Protein AF-A0A1B6MCJ3-F1 (afdb_monomer)

Foldseek 3Di:
DPDKDKDWDWDFDDDPVCPPPDPVVRVVRIDTDQPAAWDKDWDWDDCVPFLWIKIKIKIKRDPDDPVVVVVVCCRPPNPVSVVCVVVVDPDDIIMMIDIGTDPVSRPDPDKDKDKDKDKDWDDPDPDDDDDPDDDPDDDDDDDPLPPVLPDAPDQAAPDPNRQVSNQCSVCPPDHGDIGIDMGIHMD

Mean predicted aligned error: 14.6 Å

pLDDT: mean 72.61, std 15.21, range [32.78, 93.38]

Secondary structure (DSSP, 8-state):
--EEEEE--EEE---GGG--SSHHHHHHTEEE---SPPEEEEEEESTTTTS-EEEEEEEE--TT--HHHHHHHHHHHTTHHHHHHHHS--S---EEEEEEEETTT---S---EEEEEEEEE--------------S--SS-PPP--TTSSS-S--STT-HHHHHHHHHHHHTT-TT-EEEEEEEEE-

Sequence (187 aa):
NLFEFSTTPYTTKYNVNNMVKNIDEALNNRHVIYARQPKQMKTTVGDHSTGFAFDLRFNSDKKNVDFSSLYNAIKRHDITSLLTFAWAEETISTNNITLAYNPHKSSAKRVKLTASYRNDTFYKSQGQHNSQHYSENQEGNPMPVSSSMAQPSSSSPDSQKRQEQFYNGVSDGIKDSSAMVIDLGAE

Radius of gyration: 24.67 Å; Cα contacts (8 Å, |Δi|>4): 256; chains: 1; bounding box: 59×49×66 Å

Solvent-accessible surface area (backbone atoms only — not comparable to full-atom values): 11706 Å² total; per-residue (Å²): 117,78,46,77,50,76,46,76,43,64,48,62,83,80,62,84,92,62,68,72,90,45,73,69,68,52,58,74,57,48,42,73,61,79,87,52,81,62,48,76,48,76,49,74,45,45,37,89,80,51,19,46,19,30,41,38,38,42,35,30,32,57,92,82,73,60,61,66,60,51,52,56,41,42,76,72,58,43,72,67,49,56,55,50,61,67,65,72,55,89,66,93,50,41,37,39,40,40,36,26,79,32,74,90,65,26,76,46,91,69,76,50,78,38,77,50,77,48,76,56,70,47,73,84,71,92,75,84,86,84,84,76,88,72,82,92,82,72,87,87,69,82,74,76,83,56,81,65,68,82,54,69,87,52,91,59,53,78,42,63,68,33,50,49,51,47,43,49,58,72,38,60,95,49,83,75,35,74,36,78,42,79,45,77,28,64,69

Organism: NCBI:txid36148

Nearest PDB structures (foldseek):
  5jv4-assembly2_E  TM=2.103E-01  e=1.007E+00  Mycolicibacterium smegmatis
  3fz2-assembly3_B  TM=2.339E-01  e=5.141E+00  Lambdavirus lambda

Structure (mmCIF, N/CA/C/O backbone):
data_AF-A0A1B6MCJ3-F1
#
_entry.id   AF-A0A1B6MCJ3-F1
#
loop_
_atom_site.group_PDB
_atom_site.id
_atom_site.type_symbol
_atom_site.label_atom_id
_atom_site.label_alt_id
_atom_site.label_comp_id
_atom_site.label_asym_id
_atom_site.label_entity_id
_atom_site.label_seq_id
_atom_site.pdbx_PDB_ins_code
_atom_site.Cartn_x
_atom_site.Cartn_y
_atom_site.Cartn_z
_atom_site.occupancy
_atom_site.B_iso_or_equiv
_atom_site.auth_seq_id
_atom_site.auth_comp_id
_atom_site.auth_asym_id
_atom_site.auth_atom_id
_atom_site.pdbx_PDB_model_num
ATOM 1 N N . ASN A 1 1 ? -2.142 14.826 -3.710 1.00 69.62 1 ASN A N 1
ATOM 2 C CA . ASN A 1 1 ? -1.415 13.550 -3.543 1.00 69.62 1 ASN A CA 1
ATOM 3 C C . ASN A 1 1 ? -0.950 13.438 -2.109 1.00 69.62 1 ASN A C 1
ATOM 5 O O . ASN A 1 1 ? -0.516 14.446 -1.570 1.00 69.62 1 ASN A O 1
ATOM 9 N N . LEU A 1 2 ? -1.111 12.263 -1.499 1.00 84.06 2 LEU A N 1
ATOM 10 C CA . LEU A 1 2 ? -0.620 11.978 -0.146 1.00 84.06 2 LEU A CA 1
ATOM 11 C C . LEU A 1 2 ? 0.691 11.199 -0.181 1.00 84.06 2 LEU A C 1
ATOM 13 O O . LEU A 1 2 ? 1.596 11.483 0.591 1.00 84.06 2 LEU A O 1
ATOM 17 N N . PHE A 1 3 ? 0.791 10.237 -1.096 1.00 85.31 3 PHE A N 1
ATOM 18 C CA . PHE A 1 3 ? 1.978 9.418 -1.269 1.00 85.31 3 PHE A CA 1
ATOM 19 C C . PHE A 1 3 ? 2.240 9.196 -2.752 1.00 85.31 3 PHE A C 1
ATOM 21 O O . PHE A 1 3 ? 1.308 8.988 -3.537 1.00 85.31 3 PHE A O 1
ATOM 28 N N . GLU A 1 4 ? 3.515 9.234 -3.117 1.00 88.81 4 GLU A N 1
ATOM 29 C CA . GLU A 1 4 ? 3.979 8.910 -4.453 1.00 88.81 4 GLU A CA 1
ATOM 30 C C . GLU A 1 4 ? 5.304 8.153 -4.370 1.00 88.81 4 GLU A C 1
ATOM 32 O O . GLU A 1 4 ? 6.223 8.558 -3.660 1.00 88.81 4 GLU A O 1
ATOM 37 N N . PHE A 1 5 ? 5.387 7.047 -5.101 1.00 84.12 5 PHE A N 1
ATOM 38 C CA . PHE A 1 5 ? 6.593 6.246 -5.249 1.00 84.12 5 PHE A CA 1
ATOM 39 C C . PHE A 1 5 ? 6.816 5.957 -6.725 1.00 84.12 5 PHE A C 1
ATOM 41 O O . PHE A 1 5 ? 5.885 5.567 -7.430 1.00 84.12 5 PHE A O 1
ATOM 48 N N . SER A 1 6 ? 8.044 6.155 -7.194 1.00 85.88 6 SER A N 1
ATOM 49 C CA . SER A 1 6 ? 8.390 5.968 -8.596 1.00 85.88 6 SER A CA 1
ATOM 50 C C . SER A 1 6 ? 9.780 5.362 -8.730 1.00 85.88 6 SER A C 1
ATOM 52 O O . SER A 1 6 ? 10.733 5.848 -8.120 1.00 85.88 6 SER A O 1
ATOM 54 N N . THR A 1 7 ? 9.904 4.333 -9.560 1.00 83.56 7 THR A N 1
ATOM 55 C CA . THR A 1 7 ? 11.180 3.752 -9.979 1.00 83.56 7 THR A CA 1
ATOM 56 C C . THR A 1 7 ? 11.341 3.939 -11.476 1.00 83.56 7 THR A C 1
ATOM 58 O O . THR A 1 7 ? 10.399 3.785 -12.251 1.00 83.56 7 THR A O 1
ATOM 61 N N . THR A 1 8 ? 12.547 4.292 -11.913 1.00 83.88 8 THR A N 1
ATOM 62 C CA . THR A 1 8 ? 12.870 4.396 -13.338 1.00 83.88 8 THR A CA 1
ATOM 63 C C . THR A 1 8 ? 14.242 3.783 -13.573 1.00 83.88 8 THR A C 1
ATOM 65 O O . THR A 1 8 ? 15.248 4.365 -13.157 1.00 83.88 8 THR A O 1
ATOM 68 N N . PRO A 1 9 ? 14.305 2.601 -14.202 1.00 81.88 9 PRO A N 1
ATOM 69 C CA . PRO A 1 9 ? 15.567 1.944 -14.453 1.00 81.88 9 PRO A CA 1
ATOM 70 C C . PRO A 1 9 ? 16.341 2.665 -15.554 1.00 81.88 9 PRO A C 1
ATOM 72 O O . PRO A 1 9 ? 15.786 3.118 -16.557 1.00 81.88 9 PRO A O 1
ATOM 75 N N . TYR A 1 10 ? 17.653 2.751 -15.381 1.00 80.50 10 TYR A N 1
ATOM 76 C CA . TYR A 1 10 ? 18.547 3.340 -16.365 1.00 80.50 10 TYR A CA 1
ATOM 77 C C . TYR A 1 10 ? 19.823 2.512 -16.491 1.00 80.50 10 TYR A C 1
ATOM 79 O O . TYR A 1 10 ? 20.235 1.824 -15.561 1.00 80.50 10 TYR A O 1
ATOM 87 N N . THR A 1 11 ? 20.454 2.602 -17.654 1.00 82.69 11 THR A N 1
ATOM 88 C CA . THR A 1 11 ? 21.818 2.130 -17.889 1.00 82.69 11 THR A CA 1
ATOM 89 C C . THR A 1 11 ? 22.724 3.328 -18.124 1.00 82.69 11 THR A C 1
ATOM 91 O O . THR A 1 11 ? 22.284 4.354 -18.636 1.00 82.69 11 THR A O 1
ATOM 94 N N . THR A 1 12 ? 24.002 3.206 -17.792 1.00 77.06 12 THR A N 1
ATOM 95 C CA . THR A 1 12 ? 25.029 4.190 -18.151 1.00 77.06 12 THR A CA 1
ATOM 96 C C . THR A 1 12 ? 26.227 3.455 -18.743 1.00 77.06 12 THR A C 1
ATOM 98 O O . THR A 1 12 ? 26.474 2.297 -18.405 1.00 77.06 12 THR A O 1
ATOM 101 N N . LYS A 1 13 ? 26.938 4.083 -19.680 1.00 73.00 13 LYS A N 1
ATOM 102 C CA . LYS A 1 13 ? 28.174 3.527 -20.246 1.00 73.00 13 LYS A CA 1
ATOM 103 C C . LYS A 1 13 ? 29.357 4.176 -19.551 1.00 73.00 13 LYS A C 1
ATOM 105 O O . LYS A 1 13 ? 29.437 5.400 -19.494 1.00 73.00 13 LYS A O 1
ATOM 110 N N . TYR A 1 14 ? 30.274 3.347 -19.060 1.00 69.50 14 TYR A N 1
ATOM 111 C CA . TYR A 1 14 ? 31.413 3.806 -18.284 1.00 69.50 14 TYR A CA 1
ATOM 112 C C . TYR A 1 14 ? 32.749 3.405 -18.919 1.00 69.50 14 TYR A C 1
ATOM 114 O O . TYR A 1 14 ? 32.928 2.245 -19.286 1.00 69.50 14 TYR A O 1
ATOM 122 N N . ASN A 1 15 ? 33.693 4.345 -19.046 1.00 65.31 15 ASN A N 1
ATOM 123 C CA . ASN A 1 15 ? 35.055 4.041 -19.490 1.00 65.31 15 ASN A CA 1
ATOM 124 C C . ASN A 1 15 ? 35.938 3.749 -18.273 1.00 65.31 15 ASN A C 1
ATOM 126 O O . ASN A 1 15 ? 36.253 4.662 -17.513 1.00 65.31 15 ASN A O 1
ATOM 130 N N . VAL A 1 16 ? 36.375 2.496 -18.126 1.00 66.75 16 VAL A N 1
ATOM 131 C CA . VAL A 1 16 ? 37.182 2.006 -16.993 1.00 66.75 16 VAL A CA 1
ATOM 132 C C . VAL A 1 16 ? 38.445 2.830 -16.714 1.00 66.75 16 VAL A C 1
ATOM 134 O O . VAL A 1 16 ? 38.855 2.921 -15.563 1.00 66.75 16 VAL A O 1
ATOM 137 N N . ASN A 1 17 ? 39.008 3.506 -17.721 1.00 69.31 17 ASN A N 1
ATOM 138 C CA . ASN A 1 17 ? 40.213 4.327 -17.562 1.00 69.31 17 ASN A CA 1
ATOM 139 C C . ASN A 1 17 ? 39.950 5.702 -16.930 1.00 69.31 17 ASN A C 1
ATOM 141 O O . ASN A 1 17 ? 40.891 6.359 -16.499 1.00 69.31 17 ASN A O 1
ATOM 145 N N . ASN A 1 18 ? 38.690 6.138 -16.857 1.00 61.50 18 ASN A N 1
ATOM 146 C CA . ASN A 1 18 ? 38.326 7.474 -16.392 1.00 61.50 18 ASN A CA 1
ATOM 147 C C . ASN A 1 18 ? 37.497 7.471 -15.106 1.00 61.50 18 ASN A C 1
ATOM 149 O O . ASN A 1 18 ? 36.842 8.476 -14.895 1.00 61.50 18 ASN A O 1
ATOM 153 N N . MET A 1 19 ? 37.419 6.376 -14.316 1.00 58.38 19 MET A N 1
ATOM 154 C CA . MET A 1 19 ? 36.504 6.200 -13.147 1.00 58.38 19 MET A CA 1
ATOM 155 C C . MET A 1 19 ? 35.938 7.510 -12.584 1.00 58.38 19 MET A C 1
ATOM 157 O O . MET A 1 19 ? 36.661 8.304 -11.982 1.00 58.38 19 MET A O 1
ATOM 161 N N . VAL A 1 20 ? 34.651 7.743 -12.852 1.00 60.22 20 VAL A N 1
ATOM 162 C CA . VAL A 1 20 ? 34.005 9.031 -12.652 1.00 60.22 20 VAL A CA 1
ATOM 163 C C . VAL A 1 20 ? 34.026 9.279 -11.159 1.00 60.22 20 VAL A C 1
ATOM 165 O O . VAL A 1 20 ? 33.517 8.485 -10.368 1.00 60.22 20 VAL A O 1
ATOM 168 N N . LYS A 1 21 ? 34.692 10.367 -10.778 1.00 59.44 21 LYS A N 1
ATOM 169 C CA . LYS A 1 21 ? 34.926 10.710 -9.374 1.00 59.44 21 LYS A CA 1
ATOM 170 C C . LYS A 1 21 ? 33.641 11.164 -8.671 1.00 59.44 21 LYS A C 1
ATOM 172 O O . LYS A 1 21 ? 33.627 11.221 -7.447 1.00 59.44 21 LYS A O 1
ATOM 177 N N . ASN A 1 22 ? 32.580 11.470 -9.427 1.00 59.88 22 ASN A N 1
ATOM 178 C CA . ASN A 1 22 ? 31.278 11.896 -8.920 1.00 59.88 22 ASN A CA 1
ATOM 179 C C . ASN A 1 22 ? 30.120 11.257 -9.716 1.00 59.88 22 ASN A C 1
ATOM 181 O O . ASN A 1 22 ? 30.007 11.453 -10.921 1.00 59.88 22 ASN A O 1
ATOM 185 N N . ILE A 1 23 ? 29.208 10.582 -9.012 1.00 62.31 23 ILE A N 1
ATOM 186 C CA . ILE A 1 23 ? 27.930 10.041 -9.509 1.00 62.31 23 ILE A CA 1
ATOM 187 C C . ILE A 1 23 ? 27.186 10.975 -10.486 1.00 62.31 23 ILE A C 1
ATOM 189 O O . ILE A 1 23 ? 26.614 10.481 -11.456 1.00 62.31 23 ILE A O 1
ATOM 193 N N . ASP A 1 24 ? 27.232 12.296 -10.304 1.00 64.50 24 ASP A N 1
ATOM 194 C CA . ASP A 1 24 ? 26.537 13.267 -11.163 1.00 64.50 24 ASP A CA 1
ATOM 195 C C . ASP A 1 24 ? 27.001 13.235 -12.633 1.00 64.50 24 ASP A C 1
ATOM 197 O O . ASP A 1 24 ? 26.184 13.310 -13.552 1.00 64.50 24 ASP A O 1
ATOM 201 N N . GLU A 1 25 ? 28.297 13.040 -12.891 1.00 62.84 25 GLU A N 1
ATOM 202 C CA . GLU A 1 25 ? 28.821 12.890 -14.259 1.00 62.84 25 GLU A CA 1
ATOM 203 C C . GLU A 1 25 ? 28.360 11.574 -14.903 1.00 62.84 25 GLU A C 1
ATOM 205 O O . GLU A 1 25 ? 28.090 11.520 -16.106 1.00 62.84 25 GLU A O 1
ATOM 210 N N . ALA A 1 26 ? 28.206 10.514 -14.103 1.00 61.38 26 ALA A N 1
ATOM 211 C CA . ALA A 1 26 ? 27.697 9.228 -14.570 1.00 61.38 26 ALA A CA 1
ATOM 212 C C . ALA A 1 26 ? 26.192 9.283 -14.896 1.00 61.38 26 ALA A C 1
ATOM 214 O O . ALA A 1 26 ? 25.729 8.552 -15.780 1.00 61.38 26 ALA A O 1
ATOM 215 N N . LEU A 1 27 ? 25.441 10.169 -14.226 1.00 66.62 27 LEU A N 1
ATOM 216 C CA . LEU A 1 27 ? 24.018 10.415 -14.474 1.00 66.62 27 LEU A CA 1
ATOM 217 C C . LEU A 1 27 ? 23.760 11.183 -15.781 1.00 66.62 27 LEU A C 1
ATOM 219 O O . LEU A 1 27 ? 22.709 10.973 -16.389 1.00 66.62 27 LEU A O 1
ATOM 223 N N . ASN A 1 28 ? 24.703 12.001 -16.261 1.00 71.69 28 ASN A N 1
ATOM 224 C CA . ASN A 1 28 ? 24.561 12.733 -17.531 1.00 71.69 28 ASN A CA 1
ATOM 225 C C . ASN A 1 28 ? 24.520 11.810 -18.761 1.00 71.69 28 ASN A C 1
ATOM 227 O O . ASN A 1 28 ? 23.845 12.115 -19.741 1.00 71.69 28 ASN A O 1
ATOM 231 N N . ASN A 1 29 ? 25.180 10.651 -18.695 1.00 69.94 29 ASN A N 1
ATOM 232 C CA . ASN A 1 29 ? 25.194 9.649 -19.769 1.00 69.94 29 ASN A CA 1
ATOM 233 C C . ASN A 1 29 ? 24.147 8.540 -19.577 1.00 69.94 29 ASN A C 1
ATOM 235 O O . ASN A 1 29 ? 24.246 7.472 -20.188 1.00 69.94 29 ASN A O 1
ATOM 239 N N . ARG A 1 30 ? 23.148 8.757 -18.711 1.00 76.12 30 ARG A N 1
ATOM 240 C CA . ARG A 1 30 ? 22.119 7.749 -18.456 1.00 76.12 30 ARG A CA 1
ATOM 241 C C . ARG A 1 30 ? 21.197 7.585 -19.658 1.00 76.12 30 ARG A C 1
ATOM 243 O O . ARG A 1 30 ? 20.745 8.548 -20.280 1.00 76.12 30 ARG A O 1
ATOM 250 N N . HIS A 1 31 ? 20.844 6.346 -19.940 1.00 78.56 31 HIS A N 1
ATOM 251 C CA . HIS A 1 31 ? 19.792 5.986 -20.872 1.00 78.56 31 HIS A CA 1
ATOM 252 C C . HIS A 1 31 ? 18.732 5.219 -20.104 1.00 78.56 31 HIS A C 1
ATOM 254 O O . HIS A 1 31 ? 19.004 4.163 -19.533 1.00 78.56 31 HIS A O 1
ATOM 260 N N . VAL A 1 32 ? 17.529 5.786 -20.056 1.00 76.75 32 VAL A N 1
ATOM 261 C CA . VAL A 1 32 ? 16.384 5.135 -19.423 1.00 76.75 32 VAL A CA 1
ATOM 262 C C . VAL A 1 32 ? 16.067 3.864 -20.199 1.00 76.75 32 VAL A C 1
ATOM 264 O O . VAL A 1 32 ? 15.957 3.884 -21.427 1.00 76.75 32 VAL A O 1
ATOM 267 N N . ILE A 1 33 ? 15.949 2.754 -19.479 1.00 76.00 33 ILE A N 1
ATOM 268 C CA . ILE A 1 33 ? 15.586 1.472 -20.068 1.00 76.00 33 ILE A CA 1
ATOM 269 C C . ILE A 1 33 ? 14.063 1.430 -20.117 1.00 76.00 33 ILE A C 1
ATOM 271 O O . ILE A 1 33 ? 13.410 1.186 -19.109 1.00 76.00 33 ILE A O 1
ATOM 275 N N . TYR A 1 34 ? 13.488 1.660 -21.295 1.00 66.75 34 TYR A N 1
ATOM 276 C CA . TYR A 1 34 ? 12.062 1.440 -21.513 1.00 66.75 34 TYR A CA 1
ATOM 277 C C . TYR A 1 34 ? 11.857 -0.004 -21.948 1.00 66.75 34 TYR A C 1
ATOM 279 O O . TYR A 1 34 ? 12.145 -0.363 -23.089 1.00 66.75 34 TYR A O 1
ATOM 287 N N . ALA A 1 35 ? 11.393 -0.852 -21.032 1.00 64.62 35 ALA A N 1
ATOM 288 C CA . ALA A 1 35 ? 11.205 -2.257 -21.354 1.00 64.62 35 ALA A CA 1
ATOM 289 C C . ALA A 1 35 ? 9.941 -2.471 -22.200 1.00 64.62 35 ALA A C 1
ATOM 291 O O . ALA A 1 35 ? 9.986 -3.239 -23.163 1.00 64.62 35 ALA A O 1
ATOM 292 N N . ARG A 1 36 ? 8.804 -1.849 -21.827 1.00 69.75 36 ARG A N 1
ATOM 293 C CA . ARG A 1 36 ? 7.469 -2.096 -22.419 1.00 69.75 36 ARG A CA 1
ATOM 294 C C . ARG A 1 36 ? 6.493 -0.936 -22.185 1.00 69.75 36 ARG A C 1
ATOM 296 O O . ARG A 1 36 ? 6.752 -0.055 -21.372 1.00 69.75 36 ARG A O 1
ATOM 303 N N . GLN A 1 37 ? 5.338 -0.971 -22.862 1.00 74.69 37 GLN A N 1
ATOM 304 C CA . GLN A 1 37 ? 4.209 -0.112 -22.491 1.00 74.69 37 GLN A CA 1
ATOM 305 C C . GLN A 1 37 ? 3.729 -0.457 -21.069 1.00 74.69 37 GLN A C 1
ATOM 307 O O . GLN A 1 37 ? 3.474 -1.636 -20.796 1.00 74.69 37 GLN A O 1
ATOM 312 N N . PRO A 1 38 ? 3.594 0.538 -20.174 1.00 76.38 38 PRO A N 1
ATOM 313 C CA . PRO A 1 38 ? 3.157 0.301 -18.810 1.00 76.38 38 PRO A CA 1
ATOM 314 C C . PRO A 1 38 ? 1.694 -0.140 -18.776 1.00 76.38 38 PRO A C 1
ATOM 316 O O . PRO A 1 38 ? 0.817 0.477 -19.380 1.00 76.38 38 PRO A O 1
ATOM 319 N N . LYS A 1 39 ? 1.425 -1.210 -18.032 1.00 83.56 39 LYS A N 1
ATOM 320 C CA . LYS A 1 39 ? 0.075 -1.582 -17.625 1.00 83.56 39 LYS A CA 1
ATOM 321 C C . LYS A 1 39 ? -0.321 -0.754 -16.411 1.00 83.56 39 LYS A C 1
ATOM 323 O O . LYS A 1 39 ? 0.501 -0.502 -15.532 1.00 83.56 39 LYS A O 1
ATOM 328 N N . GLN A 1 40 ? -1.591 -0.372 -16.355 1.00 86.38 40 GLN A N 1
ATOM 329 C CA . GLN A 1 40 ? -2.126 0.490 -15.308 1.00 86.38 40 GLN A CA 1
ATOM 330 C C . GLN A 1 40 ? -3.288 -0.169 -14.568 1.00 86.38 40 GLN A C 1
ATOM 332 O O . GLN A 1 40 ? -4.142 -0.817 -15.173 1.00 86.38 40 GLN A O 1
ATOM 337 N N . MET A 1 41 ? -3.347 0.070 -13.265 1.00 86.12 41 MET A N 1
ATOM 338 C CA . MET A 1 41 ? -4.491 -0.205 -12.407 1.00 86.12 41 MET A CA 1
ATOM 339 C C . MET A 1 41 ? -4.880 1.081 -11.690 1.00 86.12 41 MET A C 1
ATOM 341 O O . MET A 1 41 ? -4.035 1.793 -11.146 1.00 86.12 41 MET A O 1
ATOM 345 N N . LYS A 1 42 ? -6.183 1.358 -11.664 1.00 90.62 42 LYS A N 1
ATOM 346 C CA . LYS A 1 42 ? -6.769 2.430 -10.867 1.00 90.62 42 LYS A CA 1
ATOM 347 C C . LYS A 1 42 ? -7.877 1.848 -10.006 1.00 90.62 42 LYS A C 1
ATOM 349 O O . LYS A 1 42 ? -8.754 1.162 -10.522 1.00 90.62 42 LYS A O 1
ATOM 354 N N . THR A 1 43 ? -7.848 2.149 -8.717 1.00 88.19 43 THR A N 1
ATOM 355 C CA . THR A 1 43 ? -8.895 1.746 -7.779 1.00 88.19 43 THR A CA 1
ATOM 356 C C . THR A 1 43 ? -9.112 2.814 -6.716 1.00 88.19 43 THR A C 1
ATOM 358 O O . THR A 1 43 ? -8.231 3.631 -6.472 1.00 88.19 43 THR 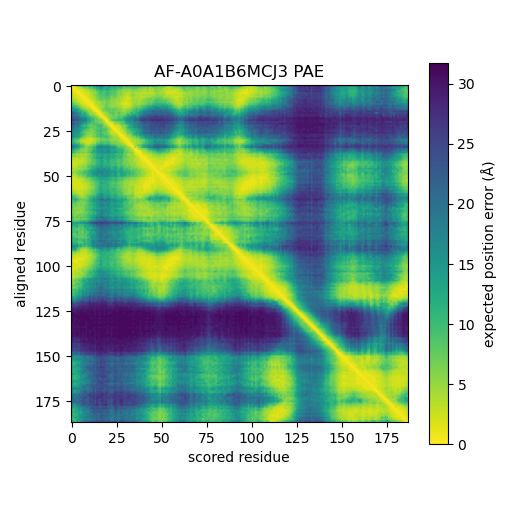A O 1
ATOM 361 N N . THR A 1 44 ? -10.280 2.805 -6.083 1.00 89.06 44 THR A N 1
ATOM 362 C CA . THR A 1 44 ? -10.545 3.552 -4.850 1.00 89.06 44 THR A CA 1
ATOM 363 C C . THR A 1 44 ? -10.573 2.549 -3.690 1.00 89.06 44 THR A C 1
ATOM 365 O O . THR A 1 44 ? -11.072 1.437 -3.868 1.00 89.06 44 THR A O 1
ATOM 368 N N . VAL A 1 45 ? -9.991 2.898 -2.543 1.00 85.31 45 VAL A N 1
ATOM 369 C CA . VAL A 1 45 ? -9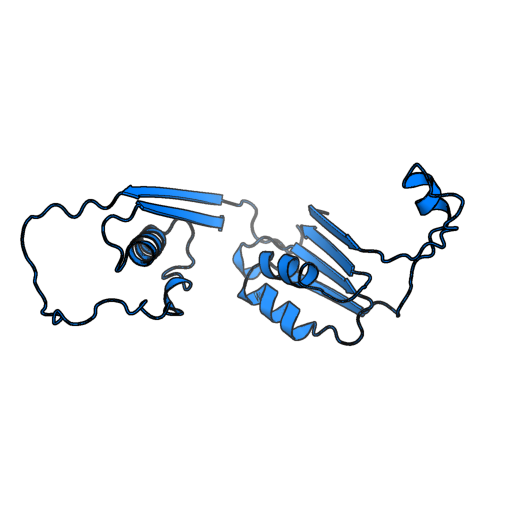.940 2.061 -1.329 1.00 85.31 45 VAL A CA 1
ATOM 370 C C . VAL A 1 45 ? -10.264 2.887 -0.083 1.00 85.31 45 VAL A C 1
ATOM 372 O O . VAL A 1 45 ? -10.153 4.109 -0.118 1.00 85.31 45 VAL A O 1
ATOM 375 N N . GLY A 1 46 ? -10.635 2.227 1.018 1.00 81.31 46 GLY A N 1
ATOM 376 C CA . GLY A 1 46 ? -10.850 2.851 2.334 1.00 81.31 46 GLY A CA 1
ATOM 377 C C . GLY A 1 46 ? -12.262 3.396 2.591 1.00 81.31 46 GLY A C 1
ATOM 378 O O . GLY A 1 46 ? -12.681 3.512 3.741 1.00 81.31 46 GLY A O 1
ATOM 379 N N . ASP A 1 47 ? -13.041 3.646 1.538 1.00 86.38 47 ASP A N 1
ATOM 380 C CA . ASP A 1 47 ? -14.401 4.194 1.608 1.00 86.38 47 ASP A CA 1
ATOM 381 C C . ASP A 1 47 ? -15.366 3.303 2.402 1.00 86.38 47 ASP A C 1
ATOM 383 O O . ASP A 1 47 ? -16.166 3.799 3.191 1.00 86.38 47 ASP A O 1
ATOM 387 N N . HIS A 1 48 ? -15.253 1.984 2.249 1.00 81.25 48 HIS A N 1
ATOM 388 C CA . HIS A 1 48 ? -16.077 1.027 2.988 1.00 81.25 48 HIS A CA 1
ATOM 389 C C . HIS A 1 48 ? -15.548 0.672 4.384 1.00 81.25 48 HIS A C 1
ATOM 391 O O . HIS A 1 48 ? -16.327 0.194 5.204 1.00 81.25 48 HIS A O 1
ATOM 397 N N . SER A 1 49 ? -14.250 0.848 4.655 1.00 74.69 49 SER A N 1
ATOM 398 C CA . SER A 1 49 ? -13.635 0.420 5.920 1.00 74.69 49 SER A CA 1
ATOM 399 C C . SER A 1 49 ? -13.549 1.542 6.951 1.00 74.69 49 SER A C 1
ATOM 401 O O . SER A 1 49 ? -13.931 1.331 8.094 1.00 74.69 49 SER A O 1
ATOM 403 N N . THR A 1 50 ? -13.073 2.727 6.558 1.00 77.81 50 THR A N 1
ATOM 404 C CA . THR A 1 50 ? -12.899 3.892 7.449 1.00 77.81 50 THR A CA 1
ATOM 405 C C . THR A 1 50 ? -13.785 5.072 7.053 1.00 77.81 50 THR A C 1
ATOM 407 O O . THR A 1 50 ? -13.762 6.117 7.693 1.00 77.81 50 THR A O 1
ATOM 410 N N . GLY A 1 51 ? -14.528 4.958 5.947 1.00 83.06 51 GLY A N 1
ATOM 411 C CA . GLY A 1 51 ? -15.288 6.068 5.375 1.00 83.06 51 GLY A CA 1
ATOM 412 C C . GLY A 1 51 ? -14.426 7.109 4.652 1.00 83.06 51 GLY A C 1
ATOM 413 O O . GLY A 1 51 ? -14.981 8.034 4.059 1.00 83.06 51 GLY A O 1
ATOM 414 N N . PHE A 1 52 ? -13.095 6.969 4.650 1.00 87.94 52 PHE A N 1
ATOM 415 C CA . PHE A 1 52 ? -12.178 7.809 3.879 1.00 87.94 52 PHE A CA 1
ATOM 416 C C . PHE A 1 52 ? -11.770 7.106 2.590 1.00 87.94 52 PHE A C 1
ATOM 418 O O . PHE A 1 52 ? -11.139 6.054 2.608 1.00 87.94 52 PHE A O 1
ATOM 425 N N . ALA A 1 53 ? -12.087 7.720 1.459 1.00 90.88 53 ALA A N 1
ATOM 426 C CA . ALA A 1 53 ? -11.752 7.202 0.147 1.00 90.88 53 ALA A CA 1
ATOM 427 C C . ALA A 1 53 ? -10.376 7.699 -0.310 1.00 90.88 53 ALA A C 1
ATOM 429 O O . ALA A 1 53 ? -10.096 8.901 -0.313 1.00 90.88 53 ALA A O 1
ATOM 430 N N . PHE A 1 54 ? -9.547 6.778 -0.790 1.00 89.94 54 PHE A N 1
ATOM 431 C CA . PHE A 1 54 ? -8.268 7.073 -1.420 1.00 89.94 54 PHE A CA 1
ATOM 432 C C . PHE A 1 54 ? -8.220 6.472 -2.818 1.00 89.94 54 PHE A C 1
ATOM 434 O O . PHE A 1 54 ? -8.453 5.279 -3.005 1.00 89.94 54 PHE A O 1
ATOM 441 N N . ASP A 1 55 ? -7.898 7.296 -3.806 1.00 92.69 55 ASP A N 1
ATOM 442 C CA . ASP A 1 55 ? -7.618 6.850 -5.159 1.00 92.69 55 ASP A CA 1
ATOM 443 C C . ASP A 1 55 ? -6.176 6.356 -5.241 1.00 92.69 55 ASP A C 1
ATOM 445 O O . ASP A 1 55 ? -5.218 7.113 -5.071 1.00 92.69 55 ASP A O 1
ATOM 449 N N . LEU A 1 56 ? -6.045 5.069 -5.534 1.00 89.19 56 LEU A N 1
ATOM 450 C CA . LEU A 1 56 ? -4.792 4.396 -5.794 1.00 89.19 56 LEU A CA 1
ATOM 451 C C . LEU A 1 56 ? -4.602 4.224 -7.301 1.00 89.19 56 LEU A C 1
ATOM 453 O O . LEU A 1 56 ? -5.471 3.707 -8.011 1.00 89.19 56 LEU A O 1
ATOM 457 N N . ARG A 1 57 ? -3.428 4.619 -7.783 1.00 90.38 57 ARG A N 1
ATOM 458 C CA . ARG A 1 57 ? -2.964 4.375 -9.148 1.00 90.38 57 ARG A CA 1
ATOM 459 C C . ARG A 1 57 ? -1.659 3.606 -9.086 1.00 90.38 57 ARG A C 1
ATOM 461 O O . ARG A 1 57 ? -0.753 4.014 -8.371 1.00 90.38 57 ARG A O 1
ATOM 468 N N . PHE A 1 58 ? -1.574 2.525 -9.844 1.00 87.00 58 PHE A N 1
ATOM 469 C CA . PHE A 1 58 ? -0.361 1.737 -9.999 1.00 87.00 58 PHE A CA 1
ATOM 470 C C . PHE A 1 58 ? -0.087 1.552 -11.487 1.00 87.00 58 PHE A C 1
ATOM 472 O O . PHE A 1 58 ? -0.946 1.053 -12.212 1.00 87.00 58 PHE A O 1
ATOM 479 N N . ASN A 1 59 ? 1.105 1.926 -11.934 1.00 87.19 59 ASN A N 1
ATOM 480 C CA . ASN A 1 59 ? 1.571 1.743 -13.302 1.00 87.19 59 ASN A CA 1
ATOM 481 C C . ASN A 1 59 ? 2.868 0.939 -13.275 1.00 87.19 59 ASN A C 1
ATOM 483 O O . ASN A 1 59 ? 3.766 1.284 -12.514 1.00 87.19 59 ASN A O 1
ATOM 487 N N . SER A 1 60 ? 2.975 -0.096 -14.106 1.00 83.19 60 SER A N 1
ATOM 488 C CA . SER A 1 60 ? 4.194 -0.900 -14.220 1.00 83.19 60 SER A CA 1
ATOM 489 C C . SER A 1 60 ? 4.402 -1.431 -15.634 1.00 83.19 60 SER A C 1
ATOM 491 O O . SER A 1 60 ? 3.451 -1.869 -16.279 1.00 83.19 60 SER A O 1
ATOM 493 N N . ASP A 1 61 ? 5.641 -1.429 -16.128 1.00 81.94 61 ASP A N 1
ATOM 494 C CA . ASP A 1 61 ? 6.028 -1.993 -17.437 1.00 81.94 61 ASP A CA 1
ATOM 495 C C . ASP A 1 61 ? 6.313 -3.511 -17.414 1.00 81.94 61 ASP A C 1
ATOM 497 O O . ASP A 1 61 ? 6.746 -4.119 -18.405 1.00 81.94 61 ASP A O 1
ATOM 501 N N . LYS A 1 62 ? 6.006 -4.175 -16.299 1.00 77.44 62 LYS A N 1
ATOM 502 C CA . LYS A 1 62 ? 6.205 -5.614 -16.122 1.00 77.44 62 LYS A CA 1
ATOM 503 C C . LYS A 1 62 ? 5.255 -6.450 -16.994 1.00 77.44 62 LYS A C 1
ATOM 505 O O . LYS A 1 62 ? 4.069 -6.164 -17.166 1.00 77.44 62 LYS A O 1
ATOM 510 N N . LYS A 1 63 ? 5.783 -7.556 -17.541 1.00 70.44 63 LYS A N 1
ATOM 511 C CA . LYS A 1 63 ? 5.059 -8.448 -18.477 1.00 70.44 63 LYS A CA 1
ATOM 512 C C . LYS A 1 63 ? 3.792 -9.037 -17.848 1.00 70.44 63 LYS A C 1
ATOM 514 O O . LYS A 1 63 ? 2.715 -8.978 -18.442 1.00 70.44 63 LYS A O 1
ATOM 519 N N . ASN A 1 64 ? 3.937 -9.567 -16.634 1.00 70.31 64 ASN A N 1
ATOM 520 C CA . ASN A 1 64 ? 2.935 -10.373 -15.941 1.00 70.31 64 ASN A CA 1
ATOM 521 C C . ASN A 1 64 ? 2.595 -9.747 -14.582 1.00 70.31 64 ASN A C 1
ATOM 523 O O . ASN A 1 64 ? 2.890 -10.322 -13.540 1.00 70.31 64 ASN A O 1
ATOM 527 N N . VAL A 1 65 ? 2.022 -8.543 -14.586 1.00 72.88 65 VAL A N 1
ATOM 528 C CA . VAL A 1 65 ? 1.429 -7.982 -13.365 1.00 72.88 65 VAL A CA 1
ATOM 529 C C . VAL A 1 65 ? 0.053 -8.606 -13.164 1.00 72.88 65 VAL A C 1
ATOM 531 O O . VAL A 1 65 ? -0.832 -8.422 -14.002 1.00 72.88 65 VAL A O 1
ATOM 534 N N . ASP A 1 66 ? -0.124 -9.333 -12.063 1.00 77.19 66 ASP A N 1
ATOM 535 C CA . ASP A 1 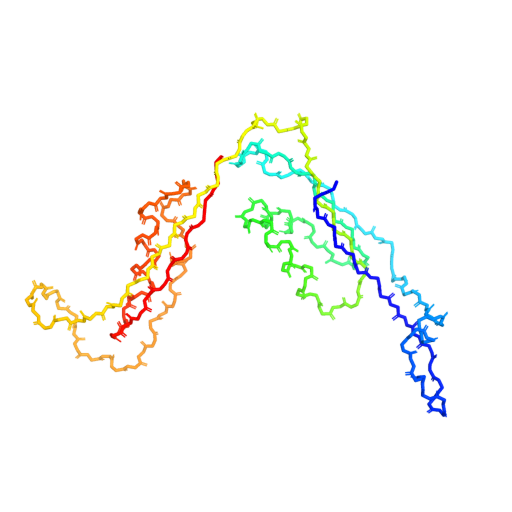66 ? -1.436 -9.806 -11.631 1.00 77.19 66 ASP A CA 1
ATOM 536 C C . ASP A 1 66 ? -2.129 -8.731 -10.785 1.00 77.19 66 ASP A C 1
ATOM 538 O O . ASP A 1 66 ? -2.070 -8.706 -9.553 1.00 77.19 66 ASP A O 1
ATOM 542 N N . PHE A 1 67 ? -2.793 -7.811 -11.481 1.00 75.56 67 PHE A N 1
ATOM 543 C CA . PHE A 1 67 ? -3.563 -6.746 -10.845 1.00 75.56 67 PHE A CA 1
ATOM 544 C C . PHE A 1 67 ? -4.754 -7.258 -10.042 1.00 75.56 67 PHE A C 1
ATOM 546 O O . PHE A 1 67 ? -5.184 -6.576 -9.117 1.00 75.56 67 PHE A O 1
ATOM 553 N N . SER A 1 68 ? -5.294 -8.435 -10.374 1.00 78.19 68 SER A N 1
ATOM 554 C CA . SER A 1 68 ? -6.422 -8.997 -9.633 1.00 78.19 68 SER A CA 1
ATOM 555 C C . SER A 1 68 ? -5.969 -9.437 -8.247 1.00 78.19 68 SER A C 1
ATOM 557 O O . SER A 1 68 ? -6.584 -9.068 -7.245 1.00 78.19 68 SER A O 1
ATOM 559 N N . SER A 1 69 ? -4.842 -10.148 -8.173 1.00 75.50 69 SER A N 1
ATOM 560 C CA . SER A 1 69 ? -4.229 -10.521 -6.899 1.00 75.50 69 SER A CA 1
ATOM 561 C C . SER A 1 69 ? -3.814 -9.298 -6.088 1.00 75.50 69 SER A C 1
ATOM 563 O O . SER A 1 69 ? -4.123 -9.242 -4.899 1.00 75.50 69 SER A O 1
ATOM 565 N N . LEU A 1 70 ? -3.214 -8.283 -6.723 1.00 74.81 70 LEU A N 1
ATOM 566 C CA . LEU A 1 70 ? -2.857 -7.029 -6.051 1.00 74.81 70 LEU A CA 1
ATOM 567 C C . LEU A 1 70 ? -4.093 -6.305 -5.491 1.00 74.81 70 LEU A C 1
ATOM 569 O O . LEU A 1 70 ? -4.114 -5.936 -4.320 1.00 74.81 70 LEU A O 1
ATOM 573 N N . TYR A 1 71 ? -5.148 -6.147 -6.294 1.00 76.56 71 TYR A N 1
ATOM 574 C CA . TYR A 1 71 ? -6.403 -5.528 -5.861 1.00 76.56 71 TYR A CA 1
ATOM 575 C C . TYR A 1 71 ? -7.032 -6.282 -4.684 1.00 76.56 71 TYR A C 1
ATOM 577 O O . TYR A 1 71 ? -7.405 -5.680 -3.675 1.00 76.56 71 TYR A O 1
ATOM 585 N N . ASN A 1 72 ? -7.107 -7.610 -4.783 1.00 76.75 72 ASN A N 1
ATOM 586 C CA . ASN A 1 72 ? -7.656 -8.442 -3.723 1.00 76.75 72 ASN A CA 1
ATOM 587 C C . ASN A 1 72 ? -6.785 -8.432 -2.458 1.00 76.75 72 ASN A C 1
ATOM 589 O O . ASN A 1 72 ? -7.324 -8.575 -1.363 1.00 76.75 72 ASN A O 1
ATOM 593 N N . ALA A 1 73 ? -5.464 -8.284 -2.584 1.00 73.50 73 ALA A N 1
ATOM 594 C CA . ALA A 1 73 ? -4.562 -8.132 -1.448 1.00 73.50 73 ALA A CA 1
ATOM 595 C C . ALA A 1 73 ? -4.798 -6.793 -0.744 1.00 73.50 73 ALA A C 1
ATOM 597 O O . ALA A 1 73 ? -5.036 -6.788 0.455 1.00 73.50 73 ALA A O 1
ATOM 598 N N . ILE A 1 74 ? -4.863 -5.681 -1.479 1.00 73.44 74 ILE A N 1
ATOM 599 C CA . ILE A 1 74 ? -5.118 -4.350 -0.902 1.00 73.44 74 ILE A CA 1
ATOM 600 C C . ILE A 1 74 ? -6.488 -4.297 -0.218 1.00 73.44 74 ILE A C 1
ATOM 602 O O . ILE A 1 74 ? -6.626 -3.736 0.866 1.00 73.44 74 ILE A O 1
ATOM 606 N N . LYS A 1 75 ? -7.509 -4.916 -0.822 1.00 72.94 75 LYS A N 1
ATOM 607 C CA . LYS A 1 75 ? -8.853 -4.986 -0.235 1.00 72.94 75 LYS A CA 1
ATOM 608 C C . LYS A 1 75 ? -8.894 -5.803 1.065 1.00 72.94 75 LYS A C 1
ATOM 610 O O . LYS A 1 75 ? -9.763 -5.553 1.894 1.00 72.94 75 LYS A O 1
ATOM 615 N N . ARG A 1 76 ? -8.006 -6.793 1.227 1.00 68.62 76 ARG A N 1
ATOM 616 C CA . ARG A 1 76 ? -8.010 -7.743 2.357 1.00 68.62 76 ARG A CA 1
ATOM 617 C C . ARG A 1 76 ? -6.970 -7.453 3.444 1.00 68.62 76 ARG A C 1
ATOM 619 O O . ARG A 1 76 ? -7.221 -7.789 4.593 1.00 68.62 76 ARG A O 1
ATOM 626 N N . HIS A 1 77 ? -5.820 -6.884 3.089 1.00 59.44 77 HIS A N 1
ATOM 627 C CA . HIS A 1 77 ? -4.587 -6.913 3.888 1.00 59.44 77 HIS A CA 1
ATOM 628 C C . HIS A 1 77 ? -3.875 -5.551 3.973 1.00 59.44 77 HIS A C 1
ATOM 630 O O . HIS A 1 77 ? -2.659 -5.511 4.134 1.00 59.44 77 HIS A O 1
ATOM 636 N N . ASP A 1 78 ? -4.627 -4.447 3.900 1.00 64.56 78 ASP A N 1
ATOM 637 C CA . ASP A 1 78 ? -4.131 -3.079 4.132 1.00 64.56 78 ASP A CA 1
ATOM 638 C C . ASP A 1 78 ? -3.165 -2.529 3.045 1.00 64.56 78 ASP A C 1
ATOM 640 O O . ASP A 1 78 ? -2.597 -3.248 2.219 1.00 64.56 78 ASP A O 1
ATOM 644 N N . ILE A 1 79 ? -3.012 -1.201 3.005 1.00 61.84 79 ILE A N 1
ATOM 645 C CA . ILE A 1 79 ? -2.148 -0.431 2.094 1.00 61.84 79 ILE A CA 1
ATOM 646 C C . ILE A 1 79 ? -0.671 -0.828 2.237 1.00 61.84 79 ILE A C 1
ATOM 648 O O . ILE A 1 79 ? 0.094 -0.710 1.281 1.00 61.84 79 ILE A O 1
ATOM 652 N N . THR A 1 80 ? -0.255 -1.351 3.389 1.00 65.44 80 THR A N 1
ATOM 653 C CA . THR A 1 80 ? 1.109 -1.858 3.616 1.00 65.44 80 THR A CA 1
ATOM 654 C C . THR A 1 80 ? 1.503 -2.977 2.643 1.00 65.44 80 THR A C 1
ATOM 656 O O . THR A 1 80 ? 2.652 -3.015 2.195 1.00 65.44 80 THR A O 1
ATOM 659 N N . SER A 1 81 ? 0.544 -3.811 2.222 1.00 66.25 81 SER A N 1
ATOM 660 C CA . SER A 1 81 ? 0.740 -4.877 1.225 1.00 66.25 81 SER A CA 1
ATOM 661 C C . SER A 1 81 ? 1.173 -4.348 -0.152 1.00 66.25 81 SER A C 1
ATOM 663 O O . SER A 1 81 ? 1.909 -5.006 -0.886 1.00 66.25 81 SER A O 1
ATOM 665 N N . LEU A 1 82 ? 0.741 -3.137 -0.519 1.00 66.19 82 LEU A N 1
ATOM 666 C CA . LEU A 1 82 ? 1.132 -2.486 -1.773 1.00 66.19 82 LEU A CA 1
ATOM 667 C C . LEU A 1 82 ? 2.616 -2.096 -1.764 1.00 66.19 82 LEU A C 1
ATOM 669 O O . LEU A 1 82 ? 3.303 -2.257 -2.773 1.00 66.19 82 LEU A O 1
ATOM 673 N N . LEU A 1 83 ? 3.104 -1.581 -0.631 1.00 67.25 83 LEU A N 1
ATOM 674 C CA . LEU A 1 83 ? 4.503 -1.179 -0.478 1.00 67.25 83 LEU A CA 1
ATOM 675 C C . LEU A 1 83 ? 5.422 -2.398 -0.534 1.00 67.25 83 LEU A C 1
ATOM 677 O O . LEU A 1 83 ? 6.422 -2.379 -1.246 1.00 67.25 83 LEU A O 1
ATOM 681 N N . THR A 1 84 ? 5.047 -3.485 0.142 1.00 68.44 84 THR A N 1
ATOM 682 C CA . THR A 1 84 ? 5.798 -4.747 0.083 1.00 68.44 84 THR A CA 1
ATOM 683 C C . THR A 1 84 ? 5.812 -5.333 -1.324 1.00 68.44 84 THR A C 1
ATOM 685 O O . THR A 1 84 ? 6.867 -5.770 -1.770 1.00 68.44 84 THR A O 1
ATOM 688 N N . PHE A 1 85 ? 4.697 -5.284 -2.063 1.00 67.50 85 PHE A N 1
ATOM 689 C CA . PHE A 1 85 ? 4.657 -5.749 -3.454 1.00 67.50 85 PHE A CA 1
ATOM 690 C C . PHE A 1 85 ? 5.632 -4.987 -4.363 1.00 67.50 85 PHE A C 1
ATOM 692 O O . PHE A 1 85 ? 6.274 -5.594 -5.213 1.00 67.50 85 PHE A O 1
ATOM 699 N N . ALA A 1 86 ? 5.763 -3.672 -4.173 1.00 64.75 86 ALA A N 1
ATOM 700 C CA . ALA A 1 86 ? 6.668 -2.840 -4.963 1.00 64.75 86 ALA A CA 1
ATOM 701 C C . ALA A 1 86 ? 8.150 -3.030 -4.594 1.00 64.75 86 ALA A C 1
ATOM 703 O O . ALA A 1 86 ? 9.019 -2.853 -5.443 1.00 64.75 86 ALA A O 1
ATOM 704 N N . TRP A 1 87 ? 8.438 -3.365 -3.333 1.00 64.81 87 TRP A N 1
ATOM 705 C CA . TRP A 1 87 ? 9.803 -3.525 -2.815 1.00 64.81 87 TRP A CA 1
ATOM 706 C C . TRP A 1 87 ? 10.347 -4.949 -2.948 1.00 64.81 87 TRP A C 1
ATOM 708 O O . TRP A 1 87 ? 11.552 -5.121 -3.090 1.00 64.81 87 TRP A O 1
ATOM 718 N N . ALA A 1 88 ? 9.486 -5.968 -2.940 1.00 62.00 88 ALA A N 1
ATOM 719 C CA . ALA A 1 88 ? 9.871 -7.368 -3.136 1.00 62.00 88 ALA A CA 1
ATOM 720 C C . ALA A 1 88 ? 10.227 -7.704 -4.600 1.00 62.00 88 ALA A C 1
ATOM 722 O O . ALA A 1 88 ? 10.363 -8.872 -4.963 1.00 62.00 88 ALA A O 1
ATOM 723 N N . GLU A 1 89 ? 10.333 -6.702 -5.474 1.00 61.00 89 GLU A N 1
ATOM 724 C CA . GLU A 1 89 ? 10.626 -6.915 -6.883 1.00 61.00 89 GLU A CA 1
ATOM 725 C C . GLU A 1 89 ? 12.121 -7.130 -7.143 1.00 61.00 89 GLU A C 1
ATOM 727 O O . GLU A 1 89 ? 12.934 -6.220 -7.019 1.00 61.00 89 GLU A O 1
ATOM 732 N N . GLU A 1 90 ? 12.472 -8.329 -7.610 1.00 61.19 90 GLU A N 1
ATOM 733 C CA . GLU A 1 90 ? 13.834 -8.670 -8.053 1.00 61.19 90 GLU A CA 1
ATOM 734 C C . GLU A 1 90 ? 14.124 -8.256 -9.510 1.00 61.19 90 GLU A C 1
ATOM 736 O O . GLU A 1 90 ? 15.265 -8.288 -9.970 1.00 61.19 90 GLU A O 1
ATOM 741 N N . THR A 1 91 ? 13.096 -7.874 -10.275 1.00 67.00 91 THR A N 1
ATOM 742 C CA . THR A 1 91 ? 13.227 -7.523 -11.697 1.00 67.00 91 THR A CA 1
ATOM 743 C C . THR A 1 91 ? 13.263 -6.018 -11.916 1.00 67.00 91 THR A C 1
ATOM 745 O O . THR A 1 91 ? 12.347 -5.30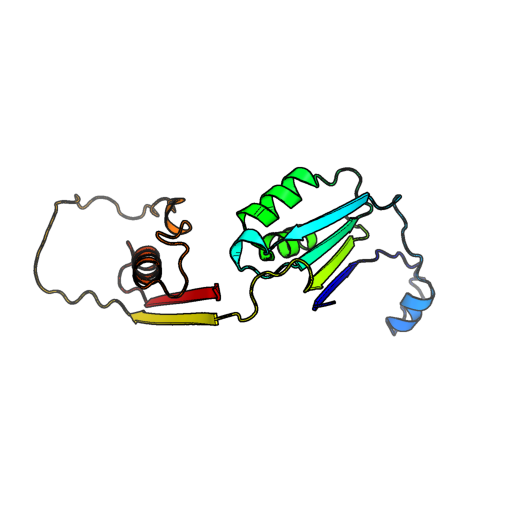9 -11.504 1.00 67.00 91 THR A O 1
ATOM 748 N N . ILE A 1 92 ? 14.262 -5.554 -12.671 1.00 72.69 92 ILE A N 1
ATOM 749 C CA . ILE A 1 92 ? 14.391 -4.166 -13.129 1.00 72.69 92 ILE A CA 1
ATOM 750 C C . ILE A 1 92 ? 13.124 -3.760 -13.899 1.00 72.69 92 ILE A C 1
ATOM 752 O O . ILE A 1 92 ? 12.876 -4.261 -14.998 1.00 72.69 92 ILE A O 1
ATOM 756 N N . SER A 1 93 ? 12.325 -2.865 -13.318 1.00 75.75 93 SER A N 1
ATOM 757 C CA . SER A 1 93 ? 11.083 -2.379 -13.919 1.00 75.75 93 SER A CA 1
ATOM 758 C C . SER A 1 93 ? 10.760 -0.944 -13.502 1.00 75.75 93 SER A C 1
ATOM 760 O O . SER A 1 93 ? 11.224 -0.433 -12.474 1.00 75.75 93 SER A O 1
ATOM 762 N N . THR A 1 94 ? 9.994 -0.274 -14.358 1.00 82.19 94 THR A N 1
ATOM 763 C CA . THR A 1 94 ? 9.458 1.058 -14.089 1.00 82.19 94 THR A CA 1
ATOM 764 C C . THR A 1 94 ? 8.149 0.889 -13.343 1.00 82.19 94 THR A C 1
ATOM 766 O O . THR A 1 94 ? 7.196 0.365 -13.916 1.00 82.19 94 THR A O 1
ATOM 769 N N . ASN A 1 95 ? 8.076 1.366 -12.104 1.00 83.25 95 ASN A N 1
ATOM 770 C CA . ASN A 1 95 ? 6.857 1.351 -11.307 1.00 83.25 95 ASN A CA 1
ATOM 771 C C . ASN A 1 95 ? 6.499 2.767 -10.890 1.00 83.25 95 ASN A C 1
ATOM 773 O O . ASN A 1 95 ? 7.368 3.540 -10.503 1.00 83.25 95 ASN A O 1
ATOM 777 N N . ASN A 1 96 ? 5.218 3.102 -10.924 1.00 87.50 96 ASN A N 1
ATOM 778 C CA . ASN A 1 96 ? 4.706 4.342 -10.366 1.00 87.50 96 ASN A CA 1
ATOM 779 C C . ASN A 1 96 ? 3.453 4.047 -9.550 1.00 87.50 96 ASN A C 1
ATOM 781 O O . ASN A 1 96 ? 2.514 3.420 -10.040 1.00 87.50 96 ASN A O 1
ATOM 785 N N . ILE A 1 97 ? 3.455 4.500 -8.304 1.00 87.00 97 ILE A N 1
ATOM 786 C CA . ILE A 1 97 ? 2.393 4.291 -7.334 1.00 87.00 97 ILE A CA 1
ATOM 787 C C . ILE A 1 97 ? 1.990 5.656 -6.808 1.00 87.00 97 ILE A C 1
ATOM 789 O O . ILE A 1 97 ? 2.810 6.369 -6.238 1.00 87.00 97 ILE A O 1
ATOM 793 N N . THR A 1 98 ? 0.723 6.015 -6.969 1.00 90.62 98 THR A N 1
ATOM 794 C CA . THR A 1 98 ? 0.170 7.256 -6.427 1.00 90.62 98 THR A CA 1
ATOM 795 C C . THR A 1 98 ? -1.013 6.936 -5.538 1.00 90.62 98 THR A C 1
ATOM 797 O O . THR A 1 98 ? -1.945 6.259 -5.973 1.00 90.62 98 THR A O 1
ATOM 800 N N . LEU A 1 99 ? -1.010 7.487 -4.329 1.00 89.12 99 LEU A N 1
ATOM 801 C CA . LEU A 1 99 ? -2.154 7.488 -3.430 1.00 89.12 99 LEU A CA 1
ATOM 802 C C . LEU A 1 99 ? -2.631 8.929 -3.231 1.00 89.12 99 LEU A C 1
ATOM 804 O O . LEU A 1 99 ? -1.871 9.814 -2.818 1.00 89.12 99 LEU A O 1
ATOM 808 N N . ALA A 1 100 ? -3.903 9.177 -3.518 1.00 93.38 100 ALA A N 1
ATOM 809 C CA . ALA A 1 100 ? -4.521 10.487 -3.377 1.00 93.38 100 ALA A CA 1
ATOM 810 C C . ALA A 1 100 ? -5.812 10.392 -2.568 1.00 93.38 100 ALA A C 1
ATOM 812 O O . ALA A 1 100 ? -6.635 9.519 -2.806 1.00 93.38 100 ALA A O 1
ATOM 813 N N . TYR A 1 101 ? -6.013 11.314 -1.631 1.00 91.06 101 TYR A N 1
ATOM 814 C CA . TYR A 1 101 ? -7.284 11.436 -0.925 1.00 91.06 101 TYR A CA 1
ATOM 815 C C . TYR A 1 101 ? -8.403 11.885 -1.874 1.00 91.06 101 TYR A C 1
ATOM 817 O O . TYR A 1 101 ? -8.215 12.830 -2.644 1.00 91.06 101 TYR A O 1
ATOM 825 N N . ASN A 1 102 ? -9.562 11.226 -1.802 1.00 93.06 102 ASN A N 1
ATOM 826 C CA . ASN A 1 102 ? -10.746 11.543 -2.590 1.00 93.06 102 ASN A CA 1
ATOM 827 C C . ASN A 1 102 ? -11.885 12.036 -1.673 1.00 93.06 102 ASN A C 1
ATOM 829 O O . ASN A 1 102 ? -12.656 11.228 -1.146 1.00 93.06 102 ASN A O 1
ATOM 833 N N . PRO A 1 103 ? -12.051 13.360 -1.500 1.00 90.06 103 PRO A N 1
ATOM 834 C CA . PRO A 1 103 ? -13.070 13.902 -0.604 1.00 90.06 103 PRO A CA 1
ATOM 835 C C . PRO A 1 103 ? -14.501 13.658 -1.096 1.00 90.06 103 PRO A C 1
ATOM 837 O O . PRO A 1 103 ? -15.413 13.590 -0.283 1.00 90.06 103 PRO A O 1
ATOM 840 N N . HIS A 1 104 ? -14.721 13.502 -2.406 1.00 92.62 104 HIS A N 1
ATOM 841 C CA . HIS A 1 104 ? -16.063 13.317 -2.971 1.00 92.62 104 HIS A CA 1
ATOM 842 C C . HIS A 1 104 ? -16.634 11.922 -2.725 1.00 92.62 104 HIS A C 1
ATOM 844 O O . HIS A 1 104 ? -17.849 11.759 -2.669 1.00 92.62 104 HIS A O 1
ATOM 850 N N . LYS A 1 105 ? -15.762 10.918 -2.599 1.00 91.31 105 LYS A N 1
ATOM 851 C CA . LYS A 1 105 ? -16.146 9.540 -2.272 1.00 91.31 105 LYS A CA 1
ATOM 852 C C . LYS A 1 105 ? -16.030 9.220 -0.781 1.00 91.31 105 LYS A C 1
ATOM 854 O O . LYS A 1 105 ? -16.404 8.129 -0.371 1.00 91.31 105 LYS A O 1
ATOM 859 N N . SER A 1 106 ? -15.507 10.150 0.015 1.00 91.75 106 SER A N 1
ATOM 860 C CA . SER A 1 106 ? -15.373 9.976 1.459 1.00 91.75 106 SER A CA 1
ATOM 861 C C . SER A 1 106 ? -16.685 10.326 2.155 1.00 91.75 106 SER A C 1
ATOM 863 O O . SER A 1 106 ? -17.227 11.414 1.965 1.00 91.75 106 SER A O 1
ATOM 865 N N . SER A 1 107 ? -17.195 9.405 2.964 1.00 91.50 107 SER A N 1
ATOM 866 C CA . SER A 1 107 ? -18.372 9.610 3.812 1.00 91.50 107 SER A CA 1
ATOM 867 C C . SER A 1 107 ? -17.988 10.111 5.208 1.00 91.50 107 SER A C 1
ATOM 869 O O . SER A 1 107 ? -18.738 10.875 5.823 1.00 91.50 107 SER A O 1
ATOM 871 N N . ALA A 1 108 ? -16.806 9.728 5.695 1.00 87.38 108 ALA A N 1
ATOM 872 C CA . ALA A 1 108 ? -16.281 10.165 6.977 1.00 87.38 108 ALA A CA 1
ATOM 873 C C . ALA A 1 108 ? -15.740 11.600 6.897 1.00 87.38 108 ALA A C 1
ATOM 875 O O . ALA A 1 108 ? -15.092 12.008 5.933 1.00 87.38 108 ALA A O 1
ATOM 876 N N . LYS A 1 109 ? -16.011 12.383 7.946 1.00 87.44 109 LYS A N 1
ATOM 877 C CA . LYS A 1 109 ? -15.531 13.772 8.089 1.00 87.44 109 LYS A CA 1
ATOM 878 C C . LYS A 1 109 ? -14.417 13.917 9.121 1.00 87.44 109 LYS A C 1
ATOM 880 O O . LYS A 1 109 ? -13.788 14.968 9.200 1.00 87.44 109 LYS A O 1
ATOM 885 N N . ARG A 1 110 ? -14.238 12.906 9.967 1.00 85.31 110 ARG A N 1
ATOM 886 C CA . ARG A 1 110 ? -13.280 12.872 11.073 1.00 85.31 110 ARG A CA 1
ATOM 887 C C . ARG A 1 110 ? -12.745 11.454 11.178 1.00 85.31 110 ARG A C 1
ATOM 889 O O . ARG A 1 110 ? -13.497 10.528 10.910 1.00 85.31 110 ARG A O 1
ATOM 896 N N . VAL A 1 111 ? -11.477 11.339 11.549 1.00 81.75 111 VAL A N 1
ATOM 897 C CA . VAL A 1 111 ? -10.828 10.073 11.883 1.00 81.75 111 VAL A CA 1
ATOM 898 C C . VAL A 1 111 ? -10.414 10.134 13.345 1.00 81.75 111 VAL A C 1
ATOM 900 O O . VAL A 1 111 ? -9.903 11.162 13.803 1.00 81.75 111 VAL A O 1
ATOM 903 N N . LYS A 1 112 ? -10.632 9.053 14.079 1.00 83.00 112 LYS A N 1
ATOM 904 C CA . LYS A 1 112 ? -10.090 8.844 15.414 1.00 83.00 112 LYS A CA 1
ATOM 905 C C . LYS A 1 112 ? -9.044 7.746 15.320 1.00 83.00 112 LYS A C 1
ATOM 907 O O . LYS A 1 112 ? -9.357 6.590 15.063 1.00 83.00 112 LYS A O 1
ATOM 912 N N . LEU A 1 113 ? -7.792 8.136 15.524 1.00 84.25 113 LEU A N 1
ATOM 913 C CA . LEU A 1 113 ? -6.668 7.211 15.594 1.00 84.25 113 LEU A CA 1
ATOM 914 C C . LEU A 1 113 ? -6.474 6.792 17.047 1.00 84.25 113 LEU A C 1
ATOM 916 O O . LEU A 1 113 ? -6.457 7.644 17.939 1.00 84.25 113 LEU A O 1
ATOM 920 N N . THR A 1 114 ? -6.327 5.495 17.282 1.00 85.50 114 THR A N 1
ATOM 921 C CA . THR A 1 114 ? -6.040 4.938 18.602 1.00 85.50 114 THR A CA 1
ATOM 922 C C . THR A 1 114 ? -4.739 4.153 18.552 1.00 85.50 114 THR A C 1
ATOM 924 O O . THR A 1 114 ? -4.460 3.436 17.594 1.00 85.50 114 THR A O 1
ATOM 927 N N . ALA A 1 115 ? -3.911 4.338 19.572 1.00 88.00 115 ALA A N 1
ATOM 928 C CA . ALA A 1 115 ? -2.671 3.605 19.754 1.00 88.00 115 ALA A CA 1
ATOM 929 C C . ALA A 1 115 ? -2.592 3.200 21.222 1.00 88.00 115 ALA A C 1
ATOM 931 O O . ALA A 1 115 ? -2.673 4.059 22.103 1.00 88.00 115 ALA A O 1
ATOM 932 N N . SER A 1 116 ?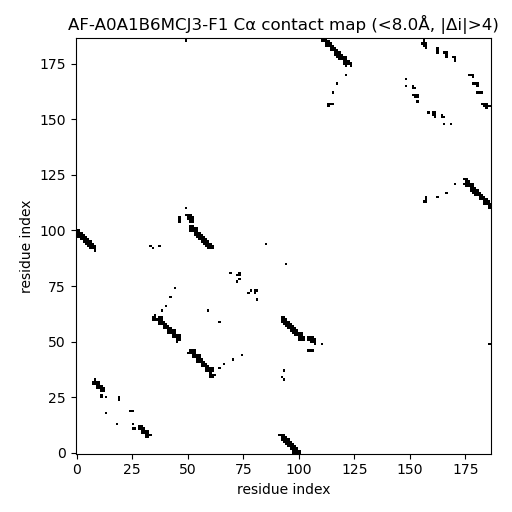 -2.450 1.907 21.481 1.00 85.81 116 SER A N 1
ATOM 933 C CA . SER A 1 116 ? -2.281 1.370 22.823 1.00 85.81 116 SER A CA 1
ATOM 934 C C . SER A 1 116 ? -0.989 0.564 22.896 1.00 85.81 116 SER A C 1
ATOM 936 O O . SER A 1 116 ? -0.587 -0.130 21.960 1.00 85.81 116 SER A O 1
ATOM 938 N N . TYR A 1 117 ? -0.298 0.706 24.021 1.00 86.50 117 TYR A N 1
ATOM 939 C CA . TYR A 1 117 ? 1.008 0.109 24.254 1.00 86.50 117 TYR A CA 1
ATOM 940 C C . TYR A 1 117 ? 0.982 -0.661 25.564 1.00 86.50 117 TYR A C 1
ATOM 942 O O . TYR A 1 117 ? 0.509 -0.142 26.578 1.00 86.50 117 TYR A O 1
ATOM 950 N N . ARG A 1 118 ? 1.506 -1.884 25.538 1.00 82.81 118 ARG A N 1
ATOM 951 C CA . ARG A 1 118 ? 1.682 -2.718 26.723 1.00 82.81 118 ARG A CA 1
ATOM 952 C C . ARG A 1 118 ? 3.069 -3.339 26.713 1.00 82.81 118 ARG A C 1
ATOM 954 O O . ARG A 1 118 ? 3.498 -3.879 25.694 1.00 82.81 118 ARG A O 1
ATOM 961 N N . ASN A 1 119 ? 3.748 -3.251 27.850 1.00 83.00 119 ASN A N 1
ATOM 962 C CA . ASN A 1 119 ? 5.070 -3.818 28.058 1.00 83.00 119 ASN A CA 1
ATOM 963 C C . ASN A 1 119 ? 5.181 -4.303 29.499 1.00 83.00 119 ASN A C 1
ATOM 965 O O . ASN A 1 119 ? 5.446 -3.493 30.389 1.00 83.00 119 ASN A O 1
ATOM 969 N N . ASP A 1 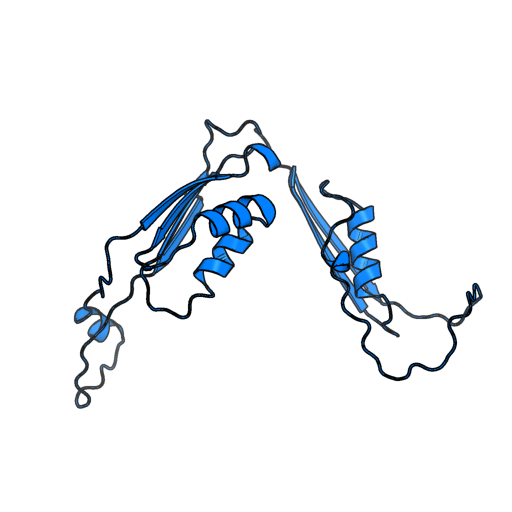120 ? 5.000 -5.606 29.702 1.00 76.50 120 ASP A N 1
ATOM 970 C CA . ASP A 1 120 ? 5.232 -6.217 31.005 1.00 76.50 120 ASP A CA 1
ATOM 971 C C . ASP A 1 120 ? 6.223 -7.384 30.886 1.00 76.50 120 ASP A C 1
ATOM 973 O O . ASP A 1 120 ? 6.383 -8.030 29.843 1.00 76.50 120 ASP A O 1
ATOM 977 N N . THR A 1 121 ? 6.921 -7.636 31.991 1.00 62.78 121 THR A N 1
ATOM 978 C CA . THR A 1 121 ? 7.846 -8.760 32.141 1.00 62.78 121 THR A CA 1
ATOM 979 C C . THR A 1 121 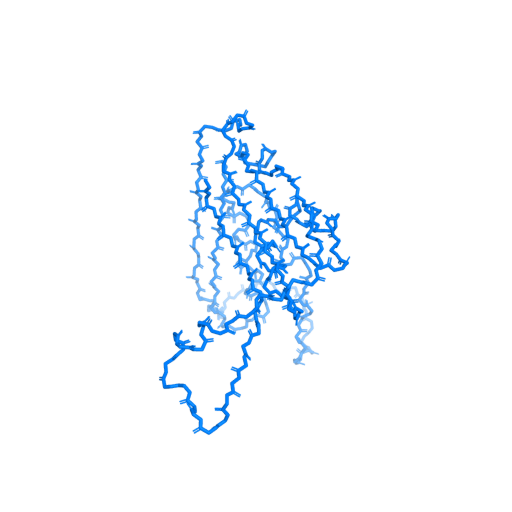? 7.155 -9.842 32.957 1.00 62.78 121 THR A C 1
ATOM 981 O O . THR A 1 121 ? 6.723 -9.599 34.086 1.00 62.78 121 THR A O 1
ATOM 984 N N . PHE A 1 122 ? 7.047 -11.045 32.400 1.00 58.19 122 PHE A N 1
ATOM 985 C CA . PHE A 1 122 ? 6.451 -12.179 33.091 1.00 58.19 122 PHE A CA 1
ATOM 986 C C . PHE A 1 122 ? 7.476 -12.822 34.018 1.00 58.19 122 PHE A C 1
ATOM 988 O O . PHE A 1 122 ? 8.320 -13.604 33.588 1.00 58.19 122 PHE A O 1
ATOM 995 N N . TYR A 1 123 ? 7.365 -12.538 35.311 1.00 51.56 123 TYR A N 1
ATOM 996 C CA . TYR A 1 123 ? 8.025 -13.337 36.335 1.00 51.56 123 TYR A CA 1
ATOM 997 C C . TYR A 1 123 ? 7.067 -14.453 36.745 1.00 51.56 123 TYR A C 1
ATOM 999 O O . TYR A 1 123 ? 6.024 -14.180 37.342 1.00 51.56 123 TYR A O 1
ATOM 1007 N N . LYS A 1 124 ? 7.392 -15.719 36.446 1.00 49.16 124 LYS A N 1
ATOM 1008 C CA . LYS A 1 124 ? 6.697 -16.843 37.093 1.00 49.16 124 LYS A CA 1
ATOM 1009 C C . LYS A 1 124 ? 7.074 -16.824 38.576 1.00 49.16 124 LYS A C 1
ATOM 1011 O O . LYS A 1 124 ? 8.065 -17.436 38.969 1.00 49.16 124 LYS A O 1
ATOM 1016 N N . SER A 1 125 ? 6.302 -16.126 39.409 1.00 41.78 125 SER A N 1
ATOM 1017 C CA . SER A 1 125 ? 6.368 -16.347 40.849 1.00 41.78 125 SER A CA 1
ATOM 1018 C C . SER A 1 125 ? 5.903 -17.780 41.114 1.00 41.78 125 SER A C 1
ATOM 1020 O O . SER A 1 125 ? 4.829 -18.209 40.691 1.00 41.78 125 SER A O 1
ATOM 1022 N N . GLN A 1 126 ? 6.759 -18.569 41.761 1.00 43.66 126 GLN A N 1
ATOM 1023 C CA . GLN A 1 126 ? 6.362 -19.855 42.319 1.00 43.66 126 GLN A CA 1
ATOM 1024 C C . GLN A 1 126 ? 5.244 -19.601 43.340 1.00 43.66 126 GLN A C 1
ATOM 1026 O O . GLN A 1 126 ? 5.510 -19.138 44.445 1.00 43.66 126 GLN A O 1
ATOM 1031 N N . GLY A 1 127 ? 3.991 -19.866 42.968 1.00 41.41 127 GLY A N 1
ATOM 1032 C CA . GLY A 1 127 ? 2.862 -19.651 43.868 1.00 41.41 127 GLY A CA 1
ATOM 1033 C C . GLY A 1 127 ? 1.509 -20.068 43.296 1.00 41.41 127 GLY A C 1
ATOM 1034 O O . GLY A 1 127 ? 0.813 -19.252 42.714 1.00 41.41 127 GLY A O 1
ATOM 1035 N N . GLN A 1 128 ? 1.141 -21.327 43.558 1.00 36.94 128 GLN A N 1
ATOM 1036 C CA . GLN A 1 128 ? -0.225 -21.879 43.643 1.00 36.94 128 GLN A CA 1
ATOM 1037 C C . GLN A 1 128 ? -1.082 -22.063 42.364 1.00 36.94 128 GLN A C 1
ATOM 1039 O O . GLN A 1 128 ? -1.808 -21.188 41.919 1.00 36.94 128 GLN A O 1
ATOM 1044 N N . HIS A 1 129 ? -1.064 -23.321 41.894 1.00 40.81 129 HIS A N 1
ATOM 1045 C CA . HIS A 1 129 ? -2.178 -24.174 41.433 1.00 40.81 129 HIS A CA 1
ATOM 1046 C C . HIS A 1 129 ? -3.280 -23.614 40.504 1.00 40.81 129 HIS A C 1
ATOM 1048 O O . HIS A 1 129 ? -4.259 -23.035 40.958 1.00 40.81 129 HIS A O 1
ATOM 1054 N N . ASN A 1 130 ? -3.262 -24.077 39.247 1.00 32.78 130 ASN A N 1
ATOM 1055 C CA . ASN A 1 130 ? -4.296 -25.007 38.768 1.00 32.78 130 ASN A CA 1
ATOM 1056 C C . ASN A 1 130 ? -3.710 -25.897 37.655 1.00 32.78 130 ASN A C 1
ATOM 1058 O O . ASN A 1 130 ? -3.625 -25.521 36.489 1.00 32.78 130 ASN A O 1
ATOM 1062 N N . SER A 1 131 ? -3.201 -27.062 38.045 1.00 37.56 131 SER A N 1
ATOM 1063 C CA . SER A 1 131 ? -2.547 -28.024 37.160 1.00 37.56 131 SER A CA 1
ATOM 1064 C C . SER A 1 131 ? -3.588 -28.832 36.382 1.00 37.56 131 SER A C 1
ATOM 1066 O O . SER A 1 131 ? -4.051 -29.868 36.856 1.00 37.56 131 SER A O 1
ATOM 1068 N N . GLN A 1 132 ? -3.936 -28.387 35.173 1.00 41.19 132 GLN A N 1
ATOM 1069 C CA . GLN A 1 132 ? -4.355 -29.322 34.128 1.00 41.19 132 GLN A CA 1
ATOM 1070 C C . GLN A 1 132 ? -3.092 -30.030 33.635 1.00 41.19 132 GLN A C 1
ATOM 1072 O O . GLN A 1 132 ? -2.167 -29.391 33.138 1.00 41.19 132 GLN A O 1
ATOM 1077 N N . HIS A 1 133 ? -3.034 -31.341 33.868 1.00 35.59 133 HIS A N 1
ATOM 1078 C CA . HIS A 1 133 ? -1.945 -32.219 33.457 1.00 35.59 133 HIS A CA 1
ATOM 1079 C C . HIS A 1 133 ? -1.624 -32.047 31.966 1.00 35.59 133 HIS A C 1
ATOM 1081 O O . HIS A 1 133 ? -2.328 -32.577 31.111 1.00 35.59 133 HIS A O 1
ATOM 1087 N N . TYR A 1 134 ? -0.518 -3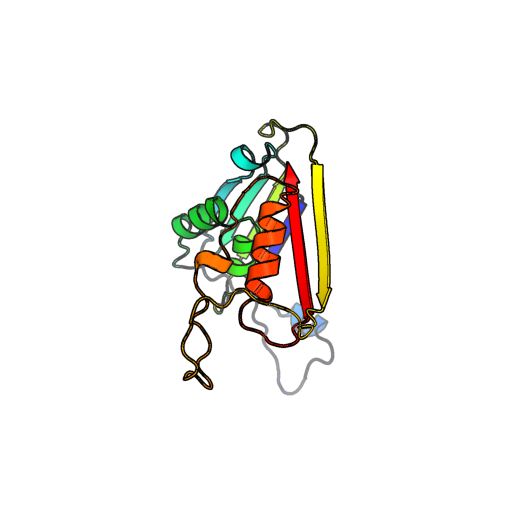1.369 31.673 1.00 40.09 134 TYR A N 1
ATOM 1088 C CA . TYR A 1 134 ? 0.260 -31.604 30.465 1.00 40.09 134 TYR A CA 1
ATOM 1089 C C . TYR A 1 134 ? 1.533 -32.316 30.903 1.00 40.09 134 TYR A C 1
ATOM 1091 O O . TYR A 1 134 ? 2.292 -31.807 31.725 1.00 40.09 134 TYR A O 1
ATOM 1099 N N . SER A 1 135 ? 1.688 -33.549 30.431 1.00 35.16 135 SER A N 1
ATOM 1100 C CA . SER A 1 135 ? 2.804 -34.427 30.755 1.00 35.16 135 SER A CA 1
ATOM 1101 C C . SER A 1 135 ? 4.141 -33.764 30.414 1.00 35.16 135 SER A C 1
ATOM 1103 O O . SER A 1 135 ? 4.383 -33.383 29.270 1.00 35.16 135 SER A O 1
ATOM 1105 N N . GLU A 1 136 ? 5.008 -33.657 31.422 1.00 37.88 136 GLU A N 1
ATOM 1106 C CA . GLU A 1 136 ? 6.439 -33.384 31.295 1.00 37.88 136 GLU A CA 1
ATOM 1107 C C . GLU A 1 136 ? 7.067 -34.470 30.418 1.00 37.88 136 GLU A C 1
ATOM 1109 O O . GLU A 1 136 ? 7.236 -35.585 30.895 1.00 37.88 136 GLU A O 1
ATOM 1114 N N . ASN A 1 137 ? 7.315 -34.194 29.132 1.00 36.88 137 ASN A N 1
ATOM 1115 C CA . ASN A 1 137 ? 8.276 -34.923 28.280 1.00 36.88 137 ASN A CA 1
ATOM 1116 C C . ASN A 1 137 ? 8.425 -34.283 26.882 1.00 36.88 137 ASN A C 1
ATOM 1118 O O . ASN A 1 137 ? 8.477 -34.981 25.871 1.00 36.88 137 ASN A O 1
ATOM 1122 N N . GLN A 1 138 ? 8.493 -32.953 26.785 1.00 40.75 138 GLN A N 1
ATOM 1123 C CA . GLN A 1 138 ? 8.908 -32.292 25.539 1.00 40.75 138 GLN A CA 1
ATOM 1124 C C . GLN A 1 138 ? 9.938 -31.206 25.833 1.00 40.75 138 GLN A C 1
ATOM 1126 O O . GLN A 1 138 ? 9.653 -30.012 25.840 1.00 40.75 138 GLN A O 1
ATOM 1131 N N . GLU A 1 139 ? 11.168 -31.651 26.080 1.00 41.19 139 GLU A N 1
ATOM 1132 C CA . GLU A 1 139 ? 12.342 -30.832 25.813 1.00 41.19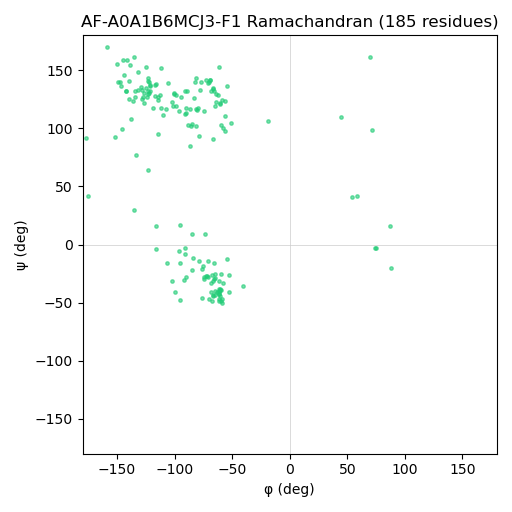 139 GLU A CA 1
ATOM 1133 C C . GLU A 1 139 ? 12.371 -30.498 24.311 1.00 41.19 139 GLU A C 1
ATOM 1135 O O . GLU A 1 139 ? 12.399 -31.385 23.461 1.00 41.19 139 GLU A O 1
ATOM 1140 N N . GLY A 1 140 ? 12.362 -29.204 23.983 1.00 41.31 140 GLY A N 1
ATOM 1141 C CA . GLY A 1 140 ? 12.990 -28.713 22.756 1.00 41.31 140 GLY A CA 1
ATOM 1142 C C . GLY A 1 140 ? 12.187 -28.706 21.453 1.00 41.31 140 GLY A C 1
ATOM 1143 O O . GLY A 1 140 ? 12.809 -28.517 20.411 1.00 41.31 140 GLY A O 1
ATOM 1144 N N . ASN A 1 141 ? 10.856 -28.835 21.459 1.00 36.41 141 ASN A N 1
ATOM 1145 C CA . ASN A 1 141 ? 10.078 -28.594 20.237 1.00 36.41 141 ASN A CA 1
ATOM 1146 C C . ASN A 1 141 ? 9.519 -27.161 20.205 1.00 36.41 141 ASN A C 1
ATOM 1148 O O . ASN A 1 141 ? 8.666 -26.836 21.034 1.00 36.41 141 ASN A O 1
ATOM 1152 N N . PRO A 1 142 ? 9.947 -26.293 19.263 1.00 43.72 142 PRO A N 1
ATOM 1153 C CA . PRO A 1 142 ? 9.255 -25.034 19.034 1.00 43.72 142 PRO A CA 1
ATOM 1154 C C . PRO A 1 142 ? 7.816 -25.349 18.617 1.00 43.72 142 PRO A C 1
ATOM 1156 O O . PRO A 1 142 ? 7.582 -26.060 17.636 1.00 43.72 142 PRO A O 1
ATOM 1159 N N . MET A 1 143 ? 6.850 -24.850 19.390 1.00 48.69 143 MET A N 1
ATOM 1160 C CA . MET A 1 143 ? 5.436 -24.954 19.045 1.00 48.69 143 MET A CA 1
ATOM 1161 C C . MET A 1 143 ? 5.223 -24.369 17.643 1.00 48.69 143 MET A C 1
ATOM 1163 O O . MET A 1 143 ? 5.783 -23.311 17.335 1.00 48.69 143 MET A O 1
ATOM 1167 N N . PRO A 1 144 ? 4.437 -25.028 16.776 1.00 43.44 144 PRO A N 1
ATOM 1168 C CA . PRO A 1 144 ? 4.138 -24.478 15.468 1.00 43.44 144 PRO A CA 1
ATOM 1169 C C . PRO A 1 144 ? 3.460 -23.125 15.672 1.00 43.44 144 PRO A C 1
ATOM 1171 O O . PRO A 1 144 ? 2.453 -23.035 16.375 1.00 43.44 144 PRO A O 1
ATOM 1174 N N . VAL A 1 145 ? 4.026 -22.075 15.070 1.00 46.81 145 VAL A N 1
ATOM 1175 C CA . VAL A 1 145 ? 3.418 -20.743 15.009 1.00 46.81 145 VAL A CA 1
ATOM 1176 C C . VAL A 1 145 ? 2.045 -20.924 14.374 1.00 46.81 145 VAL A C 1
ATOM 1178 O O . VAL A 1 145 ? 1.929 -21.088 13.158 1.00 46.81 145 VAL A O 1
ATOM 1181 N N . SER A 1 146 ? 0.997 -21.008 15.194 1.00 48.34 146 SER A N 1
ATOM 1182 C CA . SER A 1 146 ? -0.338 -21.212 14.654 1.00 48.34 146 SER A CA 1
ATOM 1183 C C . SER A 1 146 ? -0.709 -19.955 13.871 1.00 48.34 146 SER A C 1
ATOM 1185 O O . SER A 1 146 ? -0.534 -18.829 14.344 1.00 48.34 146 SER A O 1
ATOM 1187 N N . SER A 1 147 ? -1.265 -20.136 12.676 1.00 49.53 147 SER A N 1
ATOM 1188 C CA . SER A 1 147 ? -1.802 -19.055 11.840 1.00 49.53 147 SER A CA 1
ATOM 1189 C C . SER A 1 147 ? -2.845 -18.183 12.562 1.00 49.53 147 SER A C 1
ATOM 1191 O O . SER A 1 147 ? -3.190 -17.108 12.078 1.00 49.53 147 SER A O 1
ATOM 1193 N N . SER A 1 148 ? -3.330 -18.625 13.729 1.00 52.19 148 SER A N 1
ATOM 1194 C CA . SER A 1 148 ? -4.280 -17.917 14.584 1.00 52.19 148 SER A CA 1
ATOM 1195 C C . SER A 1 148 ? -3.670 -16.757 15.382 1.00 52.19 148 SER A C 1
ATOM 1197 O O . SER A 1 148 ? -4.429 -15.912 15.848 1.00 52.19 148 SER A O 1
ATOM 1199 N N . MET A 1 149 ? -2.343 -16.677 15.559 1.00 56.31 149 MET A N 1
ATOM 1200 C CA . MET A 1 149 ? -1.732 -15.585 16.343 1.00 56.31 149 MET A CA 1
ATOM 1201 C C . MET A 1 149 ? -1.786 -14.226 15.628 1.00 56.31 149 MET A C 1
ATOM 1203 O O . MET A 1 149 ? -1.839 -13.194 16.287 1.00 56.31 149 MET A O 1
ATOM 1207 N N . ALA A 1 150 ? -1.825 -14.218 14.291 1.00 62.78 150 ALA A N 1
ATOM 1208 C CA . ALA A 1 150 ? -1.904 -12.996 13.487 1.00 62.78 150 ALA A CA 1
ATOM 1209 C C . ALA A 1 150 ? -3.346 -12.562 13.163 1.00 62.78 150 ALA A C 1
ATOM 1211 O O . ALA A 1 150 ? -3.552 -11.480 12.614 1.00 62.78 150 ALA A O 1
ATOM 1212 N N . GLN A 1 151 ? -4.352 -13.389 13.473 1.00 74.19 151 GLN A N 1
ATOM 1213 C CA . GLN A 1 151 ? -5.752 -13.031 13.255 1.00 74.19 151 GLN A CA 1
ATOM 1214 C C . GLN A 1 151 ? -6.322 -12.336 14.494 1.00 74.19 151 GLN A C 1
ATOM 1216 O O . GLN A 1 151 ? -6.399 -12.956 15.555 1.00 74.19 151 GLN A O 1
ATOM 1221 N N . PRO A 1 152 ? -6.751 -11.069 14.392 1.00 77.56 152 PRO A N 1
ATOM 1222 C CA . PRO A 1 152 ? -7.299 -10.364 15.536 1.00 77.56 152 PRO A CA 1
ATOM 1223 C C . PRO A 1 152 ? -8.680 -10.915 15.918 1.00 77.56 152 PRO A C 1
ATOM 1225 O O . PRO A 1 152 ? -9.534 -11.129 15.061 1.00 77.56 152 PRO A O 1
ATOM 1228 N N . SER A 1 153 ? -8.938 -11.060 17.217 1.00 81.12 153 SER A N 1
ATOM 1229 C CA . SER A 1 153 ? -10.260 -11.399 17.777 1.00 81.12 153 SER A CA 1
ATOM 1230 C C . SER A 1 153 ? -11.305 -10.305 17.562 1.00 81.12 153 SER A C 1
ATOM 1232 O O . SER A 1 153 ? -12.500 -10.554 17.708 1.00 81.12 153 SER A O 1
ATOM 1234 N N . SER A 1 154 ? -10.870 -9.091 17.223 1.00 81.31 154 SER A N 1
ATOM 1235 C CA . SER A 1 154 ? -11.738 -7.963 16.904 1.00 81.31 154 SER A CA 1
ATOM 1236 C C . SER A 1 154 ? -11.082 -7.032 15.891 1.00 81.31 154 SER A C 1
ATOM 1238 O O . SER A 1 154 ? -9.898 -6.723 16.005 1.00 81.31 154 SER A O 1
ATOM 1240 N N . SER A 1 155 ? -11.858 -6.519 14.940 1.00 78.50 155 SER A N 1
ATOM 1241 C CA . SER A 1 155 ? -11.437 -5.448 14.029 1.00 78.50 155 SER A CA 1
ATOM 1242 C C . SER A 1 155 ? -11.754 -4.042 14.555 1.00 78.50 155 SER A C 1
ATOM 1244 O O . SER A 1 155 ? -11.409 -3.066 13.899 1.00 78.50 155 SER A O 1
ATOM 1246 N N . SER A 1 156 ? -12.410 -3.910 15.715 1.00 79.50 156 SER A N 1
ATOM 1247 C CA . SER A 1 156 ? -12.756 -2.603 16.293 1.00 79.50 156 SER A CA 1
ATOM 1248 C C . SER A 1 156 ? -11.508 -1.859 16.780 1.00 79.50 156 SER A C 1
ATOM 1250 O O . SER A 1 156 ? -10.623 -2.497 17.356 1.00 79.50 156 SER A O 1
ATOM 1252 N N . PRO A 1 157 ? -11.405 -0.533 16.612 1.00 78.38 157 PRO A N 1
ATOM 1253 C CA . PRO A 1 157 ? -10.299 0.235 17.184 1.00 78.38 157 PRO A CA 1
ATOM 1254 C C . PRO A 1 157 ? -10.279 0.141 18.710 1.00 78.38 157 PRO A C 1
ATOM 1256 O O . PRO A 1 157 ? -11.324 -0.047 19.328 1.00 78.38 157 PRO A O 1
ATOM 1259 N N . ASP A 1 158 ? -9.092 0.290 19.308 1.00 81.44 158 ASP A N 1
ATOM 1260 C CA . ASP A 1 158 ? -8.918 0.317 20.772 1.00 81.44 158 ASP A CA 1
ATOM 1261 C C . ASP A 1 158 ? -9.517 -0.906 21.499 1.00 81.44 158 ASP A C 1
ATOM 1263 O O . ASP A 1 158 ? -10.174 -0.816 22.537 1.00 81.44 158 ASP A O 1
ATOM 1267 N N . SER A 1 159 ? -9.343 -2.094 20.911 1.00 85.19 159 SER A N 1
ATOM 1268 C CA . SER A 1 159 ? -9.906 -3.319 21.467 1.00 85.19 159 SER A CA 1
ATOM 1269 C C . SER A 1 159 ? -8.978 -3.916 22.522 1.00 85.19 159 SER A C 1
ATOM 1271 O O . SER A 1 159 ? -8.023 -4.618 22.194 1.00 85.19 159 SER A O 1
ATOM 1273 N N . GLN A 1 160 ? -9.326 -3.739 23.799 1.00 85.19 160 GLN A N 1
ATOM 1274 C CA . GLN A 1 160 ? -8.611 -4.384 24.913 1.00 85.19 160 GLN A CA 1
ATOM 1275 C C . GLN A 1 160 ? -8.496 -5.905 24.732 1.00 85.19 160 GLN A C 1
ATOM 1277 O O . GLN A 1 160 ? -7.428 -6.470 24.932 1.00 85.19 160 GLN A O 1
ATOM 1282 N N . LYS A 1 161 ? -9.560 -6.563 24.250 1.00 85.69 161 LYS A N 1
ATOM 1283 C CA . LYS A 1 161 ? -9.557 -8.012 23.977 1.00 85.69 161 LYS A CA 1
ATOM 1284 C C . LYS A 1 161 ? -8.528 -8.416 22.920 1.00 85.69 161 LYS A C 1
ATOM 1286 O O . LYS A 1 161 ? -7.867 -9.439 23.073 1.00 85.69 161 LYS A O 1
ATOM 1291 N N . ARG A 1 162 ? -8.383 -7.622 21.851 1.00 87.06 162 ARG A N 1
ATOM 1292 C CA . ARG A 1 162 ? -7.362 -7.866 20.824 1.00 87.06 162 ARG A CA 1
ATOM 1293 C C . ARG A 1 162 ? -5.962 -7.659 21.394 1.00 87.06 162 ARG A C 1
ATOM 1295 O O . ARG A 1 162 ? -5.090 -8.492 21.160 1.00 87.06 162 ARG A O 1
ATOM 1302 N N . GLN A 1 163 ? -5.761 -6.591 22.163 1.00 85.94 163 GLN A N 1
ATOM 1303 C CA . GLN A 1 163 ? -4.479 -6.322 22.806 1.00 85.94 163 GLN A CA 1
ATOM 1304 C C . GLN A 1 163 ? -4.087 -7.455 23.770 1.00 85.94 163 GLN A C 1
ATOM 1306 O O . GLN A 1 163 ? -2.956 -7.929 23.718 1.00 85.94 163 GLN A O 1
ATOM 1311 N N . GLU A 1 164 ? -5.020 -7.942 24.594 1.00 86.56 164 GLU A N 1
ATOM 1312 C CA . GLU A 1 164 ? -4.822 -9.093 25.486 1.00 86.56 164 GLU A CA 1
ATOM 1313 C C . GLU A 1 164 ? -4.514 -10.378 24.717 1.00 86.56 164 GLU A C 1
ATOM 1315 O O . GLU A 1 164 ? -3.615 -11.118 25.104 1.00 86.56 164 GLU A O 1
ATOM 1320 N N . GLN A 1 165 ? -5.216 -10.639 23.611 1.00 85.69 165 GLN A N 1
ATOM 1321 C CA . GLN A 1 165 ? -4.940 -11.796 22.763 1.00 85.69 165 GLN A CA 1
ATOM 1322 C C . GLN A 1 165 ? -3.506 -11.766 22.229 1.00 85.69 165 GLN A C 1
ATOM 1324 O O . GLN A 1 165 ? -2.800 -12.768 22.335 1.00 85.69 165 GLN A O 1
ATOM 1329 N N . PHE A 1 166 ? -3.075 -10.643 21.649 1.00 85.56 166 PHE A N 1
ATOM 1330 C CA . PHE A 1 166 ? -1.715 -10.523 21.126 1.00 85.56 166 PHE A CA 1
ATOM 1331 C C . PHE A 1 166 ? -0.684 -10.611 22.244 1.00 85.56 166 PHE A C 1
ATOM 1333 O O . PHE A 1 166 ? 0.321 -11.295 22.082 1.00 85.56 166 PHE A O 1
ATOM 1340 N N . TYR A 1 167 ? -0.967 -9.995 23.390 1.00 82.94 167 TYR A N 1
ATOM 1341 C CA . TYR A 1 167 ? -0.099 -10.029 24.560 1.00 82.94 167 TYR A CA 1
ATOM 1342 C C . TYR A 1 167 ? 0.097 -11.450 25.095 1.00 82.94 167 TYR A C 1
ATOM 1344 O O . TYR A 1 167 ? 1.228 -11.885 25.297 1.00 82.94 167 TYR A O 1
ATOM 1352 N N . ASN A 1 168 ? -0.989 -12.211 25.231 1.00 81.12 168 ASN A N 1
ATOM 1353 C CA . ASN A 1 168 ? -0.919 -13.610 25.635 1.00 81.12 168 ASN A CA 1
ATOM 1354 C C . ASN A 1 168 ? -0.192 -14.446 24.576 1.00 81.12 168 ASN A C 1
ATOM 1356 O O . ASN A 1 168 ? 0.686 -15.227 24.925 1.00 81.12 168 ASN A O 1
ATOM 1360 N N . GLY A 1 169 ? -0.491 -14.229 23.291 1.00 80.31 169 GLY A N 1
ATOM 1361 C CA . GLY A 1 169 ? 0.115 -14.966 22.182 1.00 80.31 169 GLY A CA 1
ATOM 1362 C C . GLY A 1 169 ? 1.635 -14.812 22.085 1.00 80.31 169 GLY A C 1
ATOM 1363 O O . GLY A 1 169 ? 2.314 -15.795 21.813 1.00 80.31 169 GLY A O 1
ATOM 1364 N N . VAL A 1 170 ? 2.188 -13.621 22.348 1.00 79.44 170 VAL A N 1
ATOM 1365 C CA . VAL A 1 170 ? 3.652 -13.415 22.332 1.00 79.44 170 VAL A CA 1
ATOM 1366 C C . VAL A 1 170 ? 4.359 -13.968 23.574 1.00 79.44 170 VAL A C 1
ATOM 1368 O O . VAL A 1 170 ? 5.563 -14.202 23.531 1.00 79.44 170 VAL A O 1
ATOM 1371 N N . SER A 1 171 ? 3.630 -14.162 24.676 1.00 75.06 171 SER A N 1
ATOM 1372 C CA . SER A 1 171 ? 4.168 -14.683 25.941 1.00 75.06 171 SER A CA 1
ATOM 1373 C C . SER A 1 171 ? 4.000 -16.194 26.117 1.00 75.06 171 SER A C 1
ATOM 1375 O O . SER A 1 171 ? 4.636 -16.798 26.982 1.00 75.06 171 SER A O 1
ATOM 1377 N N . ASP A 1 172 ? 3.128 -16.810 25.319 1.00 75.12 172 ASP A N 1
ATOM 1378 C CA . ASP A 1 172 ? 2.751 -18.205 25.492 1.00 75.12 172 ASP A CA 1
ATOM 1379 C C . ASP A 1 172 ? 3.939 -19.143 25.228 1.00 75.12 172 ASP A C 1
ATOM 1381 O O . ASP A 1 172 ? 4.669 -19.011 24.246 1.00 75.12 172 ASP A O 1
ATOM 1385 N N . GLY A 1 173 ? 4.161 -20.087 26.142 1.00 69.06 173 GLY A N 1
ATOM 1386 C CA . GLY A 1 173 ? 5.262 -21.051 26.069 1.00 69.06 173 GLY A CA 1
ATOM 1387 C C . GLY A 1 173 ? 6.671 -20.517 26.377 1.00 69.06 173 GLY A C 1
ATOM 1388 O O . GLY A 1 173 ? 7.601 -21.322 26.440 1.00 69.06 173 GLY A O 1
ATOM 1389 N N . ILE A 1 174 ? 6.865 -19.215 26.629 1.00 68.81 174 ILE A N 1
ATOM 1390 C CA . ILE A 1 174 ? 8.190 -18.640 26.917 1.00 68.81 174 ILE A CA 1
ATOM 1391 C C . ILE A 1 174 ? 8.356 -18.420 28.428 1.00 68.81 174 ILE A C 1
ATOM 1393 O O . ILE A 1 174 ? 7.611 -17.684 29.072 1.00 68.81 174 ILE A O 1
ATOM 1397 N N . LYS A 1 175 ? 9.354 -19.078 29.027 1.00 67.62 175 LYS A N 1
ATOM 1398 C CA . LYS A 1 175 ? 9.724 -18.866 30.434 1.00 67.62 175 LYS A CA 1
ATOM 1399 C C . LYS A 1 175 ? 10.532 -17.567 30.558 1.00 67.62 175 LYS A C 1
ATOM 1401 O O . LYS A 1 175 ? 11.455 -17.363 29.779 1.00 67.62 175 LYS A O 1
ATOM 1406 N N . ASP A 1 176 ? 10.187 -16.722 31.532 1.00 67.06 176 ASP A N 1
ATOM 1407 C CA . ASP A 1 176 ? 10.847 -15.434 31.813 1.00 67.06 176 ASP A CA 1
ATOM 1408 C C . ASP A 1 176 ? 10.840 -14.452 30.618 1.00 67.06 176 ASP A C 1
ATOM 1410 O O . ASP A 1 176 ? 11.831 -13.787 30.316 1.00 67.06 176 ASP A O 1
ATOM 1414 N N . SER A 1 177 ? 9.709 -14.363 29.908 1.00 68.81 177 SER A N 1
ATOM 1415 C CA . SER A 1 177 ? 9.554 -13.490 28.740 1.00 68.81 177 SER A CA 1
ATOM 1416 C C . SER A 1 177 ? 9.235 -12.041 29.103 1.00 68.81 177 SER A C 1
ATOM 1418 O O . SER A 1 177 ? 8.373 -11.773 29.943 1.00 68.81 177 SER A O 1
ATOM 1420 N N . SER A 1 178 ? 9.834 -11.101 28.374 1.00 76.38 178 SER A N 1
ATOM 1421 C CA . SER A 1 178 ? 9.318 -9.736 28.241 1.00 76.38 178 SER A CA 1
ATOM 1422 C C . SER A 1 178 ? 8.463 -9.665 26.979 1.00 76.38 178 SER A C 1
ATOM 1424 O O . SER A 1 178 ? 8.908 -10.080 25.908 1.00 76.38 178 SER A O 1
ATOM 1426 N N . ALA A 1 179 ? 7.226 -9.191 27.116 1.00 79.25 179 ALA A N 1
ATOM 1427 C CA . ALA A 1 179 ? 6.280 -9.086 26.016 1.00 79.25 179 ALA A CA 1
ATOM 1428 C C . ALA A 1 179 ? 5.964 -7.619 25.745 1.00 79.25 179 ALA A C 1
ATOM 1430 O O . ALA A 1 179 ? 5.534 -6.890 26.638 1.00 79.25 179 ALA A O 1
ATOM 1431 N N . MET A 1 180 ? 6.129 -7.213 24.489 1.00 82.31 180 MET A N 1
ATOM 1432 C CA . MET A 1 180 ? 5.767 -5.884 24.017 1.00 82.31 180 MET A CA 1
ATOM 1433 C C . MET A 1 180 ? 4.676 -6.002 22.959 1.00 82.31 180 MET A C 1
ATOM 1435 O O . MET A 1 180 ? 4.835 -6.720 21.973 1.00 82.31 180 MET A O 1
ATOM 1439 N N . VAL A 1 181 ? 3.583 -5.267 23.151 1.00 83.38 181 VAL A N 1
ATOM 1440 C CA . VAL A 1 181 ? 2.487 -5.173 22.184 1.00 83.38 181 VAL A CA 1
ATOM 1441 C C . VAL A 1 181 ? 2.192 -3.713 21.893 1.00 83.38 181 VAL A C 1
ATOM 1443 O O . VAL A 1 181 ? 1.944 -2.916 22.800 1.00 83.38 181 VAL A O 1
ATOM 1446 N N . ILE A 1 182 ? 2.193 -3.388 20.604 1.00 84.69 182 ILE A N 1
ATOM 1447 C CA . ILE A 1 182 ? 1.698 -2.128 20.056 1.00 84.69 182 ILE A CA 1
ATOM 1448 C C . ILE A 1 182 ? 0.442 -2.477 19.259 1.00 84.69 182 ILE A C 1
ATOM 1450 O O . ILE A 1 182 ? 0.525 -3.231 18.291 1.00 84.69 182 ILE A O 1
ATOM 1454 N N . ASP A 1 183 ? -0.710 -1.949 19.667 1.00 83.56 183 ASP A N 1
ATOM 1455 C CA . ASP A 1 183 ? -1.976 -2.100 18.946 1.00 83.56 183 ASP A CA 1
ATOM 1456 C C . ASP A 1 183 ? -2.414 -0.735 18.401 1.00 83.56 183 ASP A C 1
ATOM 1458 O O . ASP A 1 183 ? -2.430 0.266 19.120 1.00 83.56 183 ASP A O 1
ATOM 1462 N N . LEU A 1 184 ? -2.730 -0.692 17.108 1.00 83.06 184 LEU A N 1
ATOM 1463 C CA . LEU A 1 184 ? -3.095 0.516 16.373 1.00 83.06 184 LEU A CA 1
ATOM 1464 C C . LEU A 1 184 ? -4.490 0.331 15.772 1.00 83.06 184 LEU A C 1
ATOM 1466 O O . LEU A 1 184 ? -4.801 -0.717 15.206 1.00 83.06 184 LEU A O 1
ATOM 1470 N N . GLY A 1 185 ? -5.330 1.358 15.861 1.00 80.62 185 GLY A N 1
ATOM 1471 C CA . GLY A 1 185 ? -6.686 1.355 15.323 1.00 80.62 185 GLY A CA 1
ATOM 1472 C C . GLY A 1 185 ? -7.082 2.696 14.713 1.00 80.62 185 GLY A C 1
ATOM 1473 O O . GLY A 1 185 ? -6.506 3.740 15.022 1.00 80.62 185 GLY A O 1
ATOM 1474 N N . ALA A 1 186 ? -8.085 2.660 13.838 1.00 78.00 186 ALA A N 1
ATOM 1475 C CA . ALA A 1 186 ? -8.686 3.845 13.238 1.00 78.00 186 ALA A CA 1
ATOM 1476 C C . ALA A 1 186 ? -10.188 3.625 12.990 1.00 78.00 186 ALA A C 1
ATOM 1478 O O . ALA A 1 186 ? -10.566 2.568 12.486 1.00 78.00 186 ALA A O 1
ATOM 1479 N N . GLU A 1 187 ? -11.014 4.622 13.316 1.00 73.06 187 GLU A N 1
ATOM 1480 C CA . GLU A 1 187 ? -12.453 4.729 12.978 1.00 73.06 187 GLU A CA 1
ATOM 1481 C C . GLU A 1 187 ? -12.821 6.122 12.469 1.00 73.06 187 GLU A C 1
ATOM 1483 O O . GLU A 1 187 ? -12.125 7.099 12.839 1.00 73.06 187 GLU A O 1
#